Protein AF-0000000072408694 (afdb_homodimer)

Secondary structure (DSSP, 8-state):
---GGG----HHHHHTS-HHHHHHHHHHHHHHHHHHHHHHTT---HHHHHHHHHHHHSHHHHHHHHHHHGGG--HHHHHHHHHHHT---S---TTS-HHHHHHHHHHHHHHHHHHHTT-HHHHHHHHHHHHTT-/---GGG----HHHHHTS-HHHHHHHHHHHHHHHHHHHHHHTT---HHHHHHHHHHHHSHHHHHHHHHHHGGG--HHHHHHHHHHHT---S---TTS-HHHHHHHHHHHHHHHHHHHTT-HHHHHHHHHHHHTT-

Structure (mmCIF, N/CA/C/O backbone):
data_AF-0000000072408694-model_v1
#
loop_
_entity.id
_entity.type
_entity.pdbx_description
1 polymer 'Mini-ribonuclease 3'
#
loop_
_atom_site.group_PDB
_atom_site.id
_atom_site.type_symbol
_atom_site.label_atom_id
_atom_site.label_alt_id
_atom_site.label_comp_id
_atom_site.label_asym_id
_atom_site.label_entity_id
_atom_site.label_seq_id
_atom_site.pdbx_PDB_ins_code
_atom_site.Cartn_x
_atom_site.Cartn_y
_atom_site.Cartn_z
_atom_site.occupancy
_atom_site.B_iso_or_equiv
_atom_site.auth_seq_id
_atom_site.auth_comp_id
_atom_site.auth_asym_id
_atom_site.auth_atom_id
_atom_site.pdbx_PDB_model_num
ATOM 1 N N . MET A 1 1 ? -13.422 -2.311 -15.883 1 73.62 1 MET A N 1
ATOM 2 C CA . MET A 1 1 ? -12.664 -2.791 -14.734 1 73.62 1 MET A CA 1
ATOM 3 C C . MET A 1 1 ? -12.242 -1.632 -13.844 1 73.62 1 MET A C 1
ATOM 5 O O . MET A 1 1 ? -11.797 -0.594 -14.328 1 73.62 1 MET A O 1
ATOM 9 N N . THR A 1 2 ? -12.578 -1.801 -12.547 1 83.75 2 THR A N 1
ATOM 10 C CA . THR A 1 2 ? -12.289 -0.708 -11.625 1 83.75 2 THR A CA 1
ATOM 11 C C . THR A 1 2 ? -10.789 -0.636 -11.32 1 83.75 2 THR A C 1
ATOM 13 O O . THR A 1 2 ? -10.141 -1.667 -11.156 1 83.75 2 THR A O 1
ATOM 16 N N . ASP A 1 3 ? -10.234 0.566 -11.344 1 90.38 3 ASP A N 1
ATOM 17 C CA . ASP A 1 3 ? -8.852 0.828 -10.977 1 90.38 3 ASP A CA 1
ATOM 18 C C . ASP A 1 3 ? -8.75 1.278 -9.516 1 90.38 3 ASP A C 1
ATOM 20 O O . ASP A 1 3 ? -8.945 2.457 -9.211 1 90.38 3 ASP A O 1
ATOM 24 N N . TYR A 1 4 ? -8.359 0.37 -8.695 1 93.12 4 TYR A N 1
ATOM 25 C CA . TYR A 1 4 ? -8.367 0.649 -7.266 1 93.12 4 TYR A CA 1
ATOM 26 C C . TYR A 1 4 ? -7.141 1.456 -6.855 1 93.12 4 TYR A C 1
ATOM 28 O O . TYR A 1 4 ? -7.098 2.016 -5.758 1 93.12 4 TYR A O 1
ATOM 36 N N . LEU A 1 5 ? -6.113 1.506 -7.684 1 92.19 5 LEU A N 1
ATOM 37 C CA . LEU A 1 5 ? -4.945 2.338 -7.41 1 92.19 5 LEU A CA 1
ATOM 38 C C . LEU A 1 5 ? -5.219 3.793 -7.77 1 92.19 5 LEU A C 1
ATOM 40 O O . LEU A 1 5 ? -4.508 4.695 -7.32 1 92.19 5 LEU A O 1
ATOM 44 N N . HIS A 1 6 ? -6.18 3.959 -8.68 1 92.62 6 HIS A N 1
ATOM 45 C CA . HIS A 1 6 ? -6.605 5.293 -9.094 1 92.62 6 HIS A CA 1
ATOM 46 C C . HIS A 1 6 ? -8.117 5.457 -8.945 1 92.62 6 HIS A C 1
ATOM 48 O O . HIS A 1 6 ? -8.797 5.832 -9.906 1 92.62 6 HIS A O 1
ATOM 54 N N . ILE A 1 7 ? -8.57 5.395 -7.77 1 94.44 7 ILE A N 1
ATOM 55 C CA . ILE A 1 7 ? -9.992 5.359 -7.441 1 94.44 7 ILE A CA 1
ATOM 56 C C . ILE A 1 7 ? -10.484 6.766 -7.117 1 94.44 7 ILE A C 1
ATOM 58 O O . ILE A 1 7 ? -9.68 7.652 -6.809 1 94.44 7 ILE A O 1
ATOM 62 N N . GLN A 1 8 ? -11.727 6.992 -7.285 1 96.62 8 GLN A N 1
ATOM 63 C CA . GLN A 1 8 ? -12.43 8.156 -6.754 1 96.62 8 GLN A CA 1
ATOM 64 C C . GLN A 1 8 ? -13.766 7.758 -6.141 1 96.62 8 GLN A C 1
ATOM 66 O O . GLN A 1 8 ? -14.703 7.395 -6.855 1 96.62 8 GLN A O 1
ATOM 71 N N . LEU A 1 9 ? -13.836 7.816 -4.891 1 95.75 9 LEU A N 1
ATOM 72 C CA . LEU A 1 9 ? -15.086 7.512 -4.199 1 95.75 9 LEU A CA 1
ATOM 73 C C . LEU A 1 9 ? -15.945 8.766 -4.066 1 95.75 9 LEU A C 1
ATOM 75 O O . LEU A 1 9 ? -15.422 9.875 -4 1 95.75 9 LEU A O 1
ATOM 79 N N . PRO A 1 10 ? -17.234 8.602 -4.023 1 94.62 10 PRO A N 1
ATOM 80 C CA . PRO A 1 10 ? -18.094 9.758 -3.744 1 94.62 10 PRO A CA 1
ATOM 81 C C . PRO A 1 10 ? -17.844 10.359 -2.367 1 94.62 10 PRO A C 1
ATOM 83 O O . PRO A 1 10 ? -17.562 9.633 -1.408 1 94.62 10 PRO A O 1
ATOM 86 N N . PRO A 1 11 ? -17.922 11.688 -2.324 1 93.69 11 PRO A N 1
ATOM 87 C CA . PRO A 1 11 ? -17.625 12.383 -1.068 1 93.69 11 PRO A CA 1
ATOM 88 C C . PRO A 1 11 ? -18.406 11.82 0.117 1 93.69 11 PRO A C 1
ATOM 90 O O . PRO A 1 11 ? -17.891 11.766 1.234 1 93.69 11 PRO A O 1
ATOM 93 N N . ASP A 1 12 ? -19.656 11.43 -0.082 1 92.12 12 ASP A N 1
ATOM 94 C CA . ASP A 1 12 ? -20.484 10.914 1.007 1 92.12 12 ASP A CA 1
ATOM 95 C C . ASP A 1 12 ? -19.922 9.602 1.543 1 92.12 12 ASP A C 1
ATOM 97 O O . ASP A 1 12 ? -20.016 9.32 2.74 1 92.12 12 ASP A O 1
ATOM 101 N N . GLN A 1 13 ? -19.375 8.766 0.69 1 92.31 13 GLN A N 1
ATOM 102 C CA . GLN A 1 13 ? -18.75 7.516 1.118 1 92.31 13 GLN A CA 1
ATOM 103 C C . GLN A 1 13 ? -17.484 7.777 1.927 1 92.31 13 GLN A C 1
ATOM 105 O O . GLN A 1 13 ? -17.219 7.09 2.912 1 92.31 13 GLN A O 1
ATOM 110 N N . ILE A 1 14 ? -16.75 8.766 1.556 1 94.75 14 ILE A N 1
ATOM 111 C CA . ILE A 1 14 ? -15.5 9.094 2.238 1 94.75 14 ILE A CA 1
ATOM 112 C C . ILE A 1 14 ? -15.805 9.664 3.621 1 94.75 14 ILE A C 1
ATOM 114 O O . ILE A 1 14 ? -15.102 9.383 4.59 1 94.75 14 ILE A O 1
ATOM 118 N N . ARG A 1 15 ? -16.844 10.477 3.711 1 92.25 15 ARG A N 1
ATOM 119 C CA . ARG A 1 15 ? -17.234 11.086 4.977 1 92.25 15 ARG A CA 1
ATOM 120 C C . ARG A 1 15 ? -17.594 10.031 6.012 1 92.25 15 ARG A C 1
ATOM 122 O O . ARG A 1 15 ? -17.531 10.281 7.215 1 92.25 15 ARG A O 1
ATOM 129 N N . GLY A 1 16 ? -17.984 8.836 5.531 1 90.44 16 GLY A N 1
ATOM 130 C CA . GLY A 1 16 ? -18.359 7.754 6.43 1 90.44 16 GLY A CA 1
ATOM 131 C C . GLY A 1 16 ? -17.172 7.004 6.992 1 90.44 16 GLY A C 1
ATOM 132 O O . GLY A 1 16 ? -17.312 6.191 7.906 1 90.44 16 GLY A O 1
ATOM 133 N N . ILE A 1 17 ? -16.078 7.289 6.512 1 92.69 17 ILE A N 1
ATOM 134 C CA . ILE A 1 17 ? -14.867 6.625 6.984 1 92.69 17 ILE A CA 1
ATOM 135 C C . ILE A 1 17 ? -14.25 7.426 8.133 1 92.69 17 ILE A C 1
ATOM 137 O O . ILE A 1 17 ? -14.055 8.641 8.016 1 92.69 17 ILE A O 1
ATOM 141 N N . SER A 1 18 ? -14 6.789 9.234 1 92.75 18 SER A N 1
ATOM 142 C CA . SER A 1 18 ? -13.438 7.453 10.398 1 92.75 18 SER A CA 1
ATOM 143 C C . SER A 1 18 ? -12.016 7.93 10.133 1 92.75 18 SER A C 1
ATOM 145 O O . SER A 1 18 ? -11.375 7.48 9.18 1 92.75 18 SER A O 1
ATOM 147 N N . SER A 1 19 ? -11.461 8.773 11.023 1 94.31 19 SER A N 1
ATOM 148 C CA . SER A 1 19 ? -10.086 9.227 10.914 1 94.31 19 SER A CA 1
ATOM 149 C C . SER A 1 19 ? -9.102 8.062 11.031 1 94.31 19 SER A C 1
ATOM 151 O O . SER A 1 19 ? -8.086 8.023 10.336 1 94.31 19 SER A O 1
ATOM 153 N N . ILE A 1 20 ? -9.461 7.156 11.883 1 93.5 20 ILE A N 1
ATOM 154 C CA . ILE A 1 20 ? -8.641 5.965 12.055 1 93.5 20 ILE A CA 1
ATOM 155 C C . ILE A 1 20 ? -8.641 5.145 10.766 1 93.5 20 ILE A C 1
ATOM 157 O O . ILE A 1 20 ? -7.613 4.602 10.367 1 93.5 20 ILE A O 1
ATOM 161 N N . GLY A 1 21 ? -9.82 5.031 10.156 1 94.38 21 GLY A N 1
ATOM 162 C CA . GLY A 1 21 ? -9.922 4.344 8.875 1 94.38 21 GLY A CA 1
ATOM 163 C C . GLY A 1 21 ? -9.125 5.008 7.773 1 94.38 21 GLY A C 1
ATOM 164 O O . GLY A 1 21 ? -8.461 4.332 6.988 1 94.38 21 GLY A O 1
ATOM 165 N N . LEU A 1 22 ? -9.203 6.316 7.734 1 96.12 22 LEU A N 1
ATOM 166 C CA . LEU A 1 22 ? -8.43 7.051 6.738 1 96.12 22 LEU A CA 1
ATOM 167 C C . LEU A 1 22 ? -6.934 6.859 6.965 1 96.12 22 LEU A C 1
ATOM 169 O O . LEU A 1 22 ? -6.168 6.734 6.008 1 96.12 22 LEU A O 1
ATOM 173 N N . ALA A 1 23 ? -6.539 6.891 8.242 1 96.25 23 ALA A N 1
ATOM 174 C CA . ALA A 1 23 ? -5.133 6.676 8.57 1 96.25 23 ALA A CA 1
ATOM 175 C C . ALA A 1 23 ? -4.68 5.281 8.141 1 96.25 23 ALA A C 1
ATO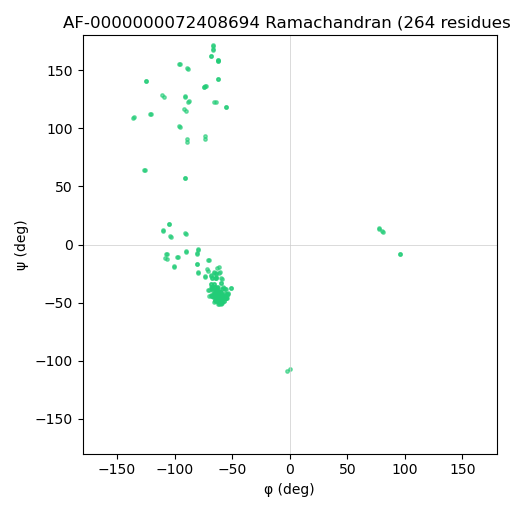M 177 O O . ALA A 1 23 ? -3.57 5.109 7.633 1 96.25 23 ALA A O 1
ATOM 178 N N . HIS A 1 24 ? -5.551 4.316 8.352 1 95.12 24 HIS A N 1
ATOM 179 C CA . HIS A 1 24 ? -5.27 2.955 7.918 1 95.12 24 HIS A CA 1
ATOM 180 C C . HIS A 1 24 ? -5.09 2.887 6.402 1 95.12 24 HIS A C 1
ATOM 182 O O . HIS A 1 24 ? -4.172 2.223 5.914 1 95.12 24 HIS A O 1
ATOM 188 N N . MET A 1 25 ? -5.938 3.59 5.695 1 96.19 25 MET A N 1
ATOM 189 C CA . MET A 1 25 ? -5.844 3.684 4.242 1 96.19 25 MET A CA 1
ATOM 190 C C . MET A 1 25 ? -4.562 4.391 3.82 1 96.19 25 MET A C 1
ATOM 192 O O . MET A 1 25 ? -3.855 3.924 2.926 1 96.19 25 MET A O 1
ATOM 196 N N . GLY A 1 26 ? -4.32 5.48 4.449 1 97.81 26 GLY A N 1
ATOM 197 C CA . GLY A 1 26 ? -3.172 6.301 4.094 1 97.81 26 GLY A CA 1
ATOM 198 C C . GLY A 1 26 ? -1.844 5.621 4.371 1 97.81 26 GLY A C 1
ATOM 199 O O . GLY A 1 26 ? -0.862 5.852 3.662 1 97.81 26 GLY A O 1
ATOM 200 N N . ASP A 1 27 ? -1.815 4.824 5.43 1 97.5 27 ASP A N 1
ATOM 201 C CA . ASP A 1 27 ? -0.624 4.035 5.723 1 97.5 27 ASP A CA 1
ATOM 202 C C . ASP A 1 27 ? -0.229 3.176 4.523 1 97.5 27 ASP A C 1
ATOM 204 O O . ASP A 1 27 ? 0.953 3.082 4.184 1 97.5 27 ASP A O 1
ATOM 208 N N . ALA A 1 28 ? -1.185 2.564 3.885 1 98.12 28 ALA A N 1
ATOM 209 C CA . ALA A 1 28 ? -0.917 1.733 2.715 1 98.12 28 ALA A CA 1
ATOM 210 C C . ALA A 1 28 ? -0.446 2.58 1.536 1 98.12 28 ALA A C 1
ATOM 212 O O . ALA A 1 28 ? 0.438 2.168 0.781 1 98.12 28 ALA A O 1
ATOM 213 N N . VAL A 1 29 ? -1.037 3.748 1.376 1 98.62 29 VAL A N 1
ATOM 214 C CA . VAL A 1 29 ? -0.631 4.652 0.307 1 98.62 29 VAL A CA 1
ATOM 215 C C . VAL A 1 29 ? 0.83 5.055 0.496 1 98.62 29 VAL A C 1
ATOM 217 O O . VAL A 1 29 ? 1.632 4.961 -0.436 1 98.62 29 VAL A O 1
ATOM 220 N N . TYR A 1 30 ? 1.112 5.453 1.686 1 98.75 30 TYR A N 1
ATOM 221 C CA . TYR A 1 30 ? 2.457 5.926 1.99 1 98.75 30 TYR A CA 1
ATOM 222 C C . TYR A 1 30 ? 3.484 4.816 1.808 1 98.75 30 TYR A C 1
ATOM 224 O O . TYR A 1 30 ? 4.547 5.035 1.224 1 98.75 30 TYR A O 1
ATOM 232 N N . GLU A 1 31 ? 3.178 3.627 2.324 1 98.38 31 GLU A N 1
ATOM 233 C CA . GLU A 1 31 ? 4.047 2.461 2.186 1 98.38 31 GLU A CA 1
ATOM 234 C C . GLU A 1 31 ? 4.367 2.182 0.72 1 98.38 31 GLU A C 1
ATOM 236 O O . GLU A 1 31 ? 5.527 1.979 0.361 1 98.38 31 GLU A O 1
ATOM 241 N N . LEU A 1 32 ? 3.383 2.209 -0.094 1 98.38 32 LEU A N 1
ATOM 242 C CA . LEU A 1 32 ? 3.596 1.904 -1.505 1 98.38 32 LEU A CA 1
ATOM 243 C C . LEU A 1 32 ? 4.434 2.988 -2.176 1 98.38 32 LEU A C 1
ATOM 245 O O . LEU A 1 32 ? 5.332 2.686 -2.965 1 98.38 32 LEU A O 1
ATOM 249 N N . LEU A 1 33 ? 4.137 4.219 -1.883 1 98.31 33 LEU A N 1
ATOM 250 C CA . LEU A 1 33 ? 4.898 5.32 -2.457 1 98.31 33 LEU A CA 1
ATOM 251 C C . LEU A 1 33 ? 6.375 5.211 -2.094 1 98.31 33 LEU A C 1
ATOM 253 O O . LEU A 1 33 ? 7.246 5.324 -2.961 1 98.31 33 LEU A O 1
ATOM 257 N N . VAL A 1 34 ? 6.652 4.977 -0.84 1 97.88 34 VAL A N 1
ATOM 258 C CA . VAL A 1 34 ? 8.023 4.93 -0.346 1 97.88 34 VAL A CA 1
ATOM 259 C C . VAL A 1 34 ? 8.766 3.752 -0.981 1 97.88 34 VAL A C 1
ATOM 261 O O . VAL A 1 34 ? 9.883 3.906 -1.472 1 97.88 34 VAL A O 1
ATOM 264 N N . ARG A 1 35 ? 8.125 2.6 -0.935 1 97.12 35 ARG A N 1
ATOM 265 C CA . ARG A 1 35 ? 8.773 1.415 -1.487 1 97.12 35 ARG A CA 1
ATOM 266 C C . ARG A 1 35 ? 9.039 1.58 -2.98 1 97.12 35 ARG A C 1
ATOM 268 O O . ARG A 1 35 ? 10.102 1.215 -3.473 1 97.12 35 ARG A O 1
ATOM 275 N N . THR A 1 36 ? 8.07 2.143 -3.672 1 96.88 36 THR A N 1
ATOM 276 C CA . THR A 1 36 ? 8.25 2.385 -5.098 1 96.88 36 THR A CA 1
ATOM 277 C C . THR A 1 36 ? 9.375 3.389 -5.34 1 96.88 36 THR A C 1
ATOM 279 O O . THR A 1 36 ? 10.195 3.203 -6.242 1 96.88 36 THR A O 1
ATOM 282 N N . TRP A 1 37 ? 9.359 4.43 -4.582 1 96.44 37 TRP A N 1
ATOM 283 C CA . TRP A 1 37 ? 10.398 5.449 -4.684 1 96.44 37 TRP A CA 1
ATOM 284 C C . TRP A 1 37 ? 11.773 4.84 -4.457 1 96.44 37 TRP A C 1
ATOM 286 O O . TRP A 1 37 ? 12.719 5.133 -5.199 1 96.44 37 TRP A O 1
ATOM 296 N N . LEU A 1 38 ? 11.914 4.02 -3.457 1 95.81 38 LEU A N 1
ATOM 297 C CA . LEU A 1 38 ? 13.18 3.363 -3.146 1 95.81 38 LEU A CA 1
ATOM 298 C C . LEU A 1 38 ? 13.641 2.484 -4.309 1 95.81 38 LEU A C 1
ATOM 300 O O . LEU A 1 38 ? 14.812 2.514 -4.691 1 95.81 38 LEU A O 1
ATOM 304 N N . CYS A 1 39 ? 12.727 1.722 -4.863 1 94.5 39 CYS A N 1
ATOM 305 C CA . CYS A 1 39 ? 13.062 0.875 -6.004 1 94.5 39 CYS A CA 1
ATOM 306 C C . CYS A 1 39 ? 13.484 1.717 -7.203 1 94.5 39 CYS A C 1
ATOM 308 O O . CYS A 1 39 ? 14.461 1.393 -7.879 1 94.5 39 CYS A O 1
ATOM 310 N N . ALA A 1 40 ? 12.789 2.777 -7.43 1 93 40 ALA A N 1
ATOM 311 C CA . ALA A 1 40 ? 13.039 3.635 -8.586 1 93 40 ALA A CA 1
ATOM 312 C C . ALA A 1 40 ? 14.391 4.332 -8.461 1 93 40 ALA A C 1
ATOM 314 O O . ALA A 1 40 ? 15.055 4.598 -9.469 1 93 40 ALA A O 1
ATOM 315 N N . HIS A 1 41 ? 14.812 4.551 -7.297 1 90.81 41 HIS A N 1
ATOM 316 C CA . HIS A 1 41 ? 16.047 5.316 -7.105 1 90.81 41 HIS A CA 1
ATOM 317 C C . HIS A 1 41 ? 17.203 4.402 -6.723 1 90.81 41 HIS A C 1
ATOM 319 O O . HIS A 1 41 ? 18.25 4.879 -6.266 1 90.81 41 HIS A O 1
ATOM 325 N N . GLY A 1 42 ? 17.047 3.133 -6.969 1 78.69 42 GLY A N 1
ATOM 326 C CA . GLY A 1 42 ? 18.141 2.174 -6.902 1 78.69 42 GLY A CA 1
ATOM 327 C C . GLY A 1 42 ? 18.5 1.78 -5.484 1 78.69 42 GLY A C 1
ATOM 328 O O . GLY A 1 42 ? 19.625 1.336 -5.227 1 78.69 42 GLY A O 1
ATOM 329 N N . LYS A 1 43 ? 17.75 2.047 -4.625 1 70.75 43 LYS A N 1
ATOM 330 C CA . LYS A 1 43 ? 17.984 1.646 -3.242 1 70.75 43 LYS A CA 1
ATOM 331 C C . LYS A 1 43 ? 17.359 0.285 -2.949 1 70.75 43 LYS A C 1
ATOM 333 O O . LYS A 1 43 ? 17.141 -0.065 -1.788 1 70.75 43 LYS A O 1
ATOM 338 N N . ALA A 1 44 ? 16.938 -0.303 -3.996 1 63.81 44 ALA A N 1
ATOM 339 C CA . ALA A 1 44 ? 16.297 -1.607 -3.852 1 63.81 44 ALA A CA 1
ATOM 340 C C . ALA A 1 44 ? 17.328 -2.736 -3.938 1 63.81 44 ALA A C 1
ATOM 342 O O . ALA A 1 44 ? 17.953 -2.932 -4.977 1 63.81 44 ALA A O 1
ATOM 343 N N . THR A 1 45 ? 17.828 -3.07 -2.725 1 66.94 45 THR A N 1
ATOM 344 C CA . THR A 1 45 ? 18.594 -4.301 -2.568 1 66.94 45 THR A CA 1
ATOM 345 C C . THR A 1 45 ? 17.812 -5.32 -1.735 1 66.94 45 THR A C 1
ATOM 347 O O . THR A 1 45 ? 16.906 -4.953 -0.982 1 66.94 45 THR A O 1
ATOM 350 N N . GLY A 1 46 ? 17.547 -6.613 -2.039 1 69.06 46 GLY A N 1
ATOM 351 C CA . GLY A 1 46 ? 16.906 -7.66 -1.258 1 69.06 46 GLY A CA 1
ATOM 352 C C . GLY A 1 46 ? 16.531 -7.211 0.141 1 69.06 46 GLY A C 1
ATOM 353 O O . GLY A 1 46 ? 15.758 -6.27 0.308 1 69.06 46 GLY A O 1
ATOM 354 N N . LYS A 1 47 ? 17.109 -7.613 1.073 1 72.62 47 LYS A N 1
ATOM 355 C CA . LYS A 1 47 ? 16.906 -7.309 2.484 1 72.62 47 LYS A CA 1
ATOM 356 C C . LYS A 1 47 ? 17.125 -5.824 2.766 1 72.62 47 LYS A C 1
ATOM 358 O O . LYS A 1 47 ? 16.516 -5.266 3.686 1 72.62 47 LYS A O 1
ATOM 363 N N . GLY A 1 48 ? 17.781 -5.195 1.919 1 86.25 48 GLY A N 1
ATOM 364 C CA . GLY A 1 48 ? 18.047 -3.777 2.072 1 86.25 48 GLY A CA 1
ATOM 365 C C . GLY A 1 48 ? 16.828 -2.904 1.817 1 86.25 48 GLY A C 1
ATOM 366 O O . GLY A 1 48 ? 16.688 -1.835 2.412 1 86.25 48 GLY A O 1
ATOM 367 N N . LEU A 1 49 ? 15.93 -3.381 1.003 1 90.62 49 LEU A N 1
ATOM 368 C CA . LEU A 1 49 ? 14.727 -2.613 0.694 1 90.62 49 LEU A CA 1
ATOM 369 C C . LEU A 1 49 ? 13.836 -2.475 1.926 1 90.62 49 LEU A C 1
ATOM 371 O O . LEU A 1 49 ? 13.344 -1.386 2.219 1 90.62 49 LEU A O 1
ATOM 375 N N . HIS A 1 50 ? 13.633 -3.58 2.66 1 91.19 50 HIS A N 1
ATOM 376 C CA . HIS A 1 50 ? 12.812 -3.559 3.863 1 91.19 50 HIS A CA 1
ATOM 377 C C . HIS A 1 50 ? 13.359 -2.574 4.891 1 91.19 50 HIS A C 1
ATOM 379 O O . HIS A 1 50 ? 12.609 -1.76 5.438 1 91.19 50 HIS A O 1
ATOM 385 N N . ARG A 1 51 ? 14.609 -2.682 5.102 1 92.06 5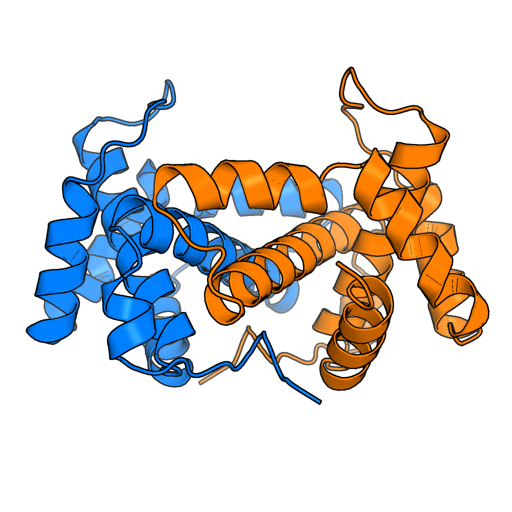1 ARG A N 1
ATOM 386 C CA . ARG A 1 51 ? 15.242 -1.805 6.082 1 92.06 51 ARG A CA 1
ATOM 387 C C . ARG A 1 51 ? 15.117 -0.343 5.664 1 92.06 51 ARG A C 1
ATOM 389 O O . ARG A 1 51 ? 14.812 0.519 6.492 1 92.06 51 ARG A O 1
ATOM 396 N N . ALA A 1 52 ? 15.453 -0.099 4.418 1 94.44 52 ALA A N 1
ATOM 397 C CA . ALA A 1 52 ? 15.344 1.265 3.906 1 94.44 52 ALA A CA 1
ATOM 398 C C . ALA A 1 52 ? 13.906 1.777 4.02 1 94.44 52 ALA A C 1
ATOM 400 O O . ALA A 1 52 ? 13.688 2.951 4.324 1 94.44 52 ALA A O 1
ATOM 401 N N . THR A 1 53 ? 12.953 0.91 3.771 1 96.38 53 THR A N 1
ATOM 402 C CA . THR A 1 53 ? 11.547 1.269 3.885 1 96.38 53 THR A CA 1
ATOM 403 C C . THR A 1 53 ? 11.203 1.668 5.316 1 96.38 53 THR A C 1
ATOM 405 O O . THR A 1 53 ? 10.609 2.723 5.547 1 96.38 53 THR A O 1
ATOM 408 N N . VAL A 1 54 ? 11.562 0.833 6.262 1 95.12 54 VAL A N 1
ATOM 409 C CA . VAL A 1 54 ? 11.25 1.073 7.668 1 95.12 54 VAL A CA 1
ATOM 410 C C . VAL A 1 54 ? 11.789 2.436 8.094 1 95.12 54 VAL A C 1
ATOM 412 O O . VAL A 1 54 ? 11.133 3.172 8.828 1 95.12 54 VAL A O 1
ATOM 415 N N . ALA A 1 55 ? 12.922 2.791 7.621 1 95.31 55 ALA A N 1
ATOM 416 C CA . ALA A 1 55 ? 13.578 4.047 7.98 1 95.31 55 ALA A CA 1
ATOM 417 C C . ALA A 1 55 ? 12.758 5.246 7.504 1 9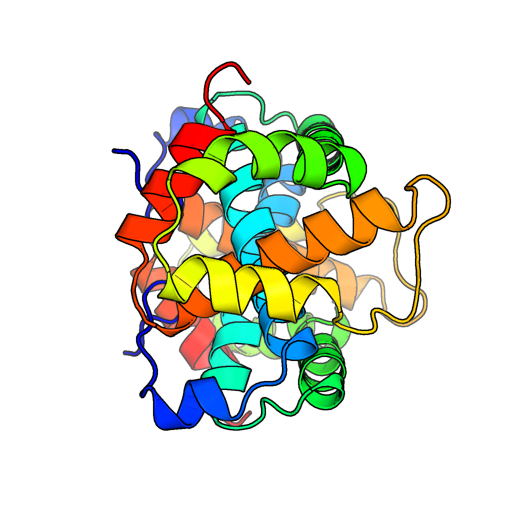5.31 55 ALA A C 1
ATOM 419 O O . ALA A 1 55 ? 12.789 6.312 8.125 1 95.31 55 ALA A O 1
ATOM 420 N N . LEU A 1 56 ? 12.016 5.039 6.43 1 96.5 56 LEU A N 1
ATOM 421 C CA . LEU A 1 56 ? 11.305 6.16 5.828 1 96.5 56 LEU A CA 1
ATOM 422 C C . LEU A 1 56 ? 9.836 6.156 6.246 1 96.5 56 LEU A C 1
ATOM 424 O O . LEU A 1 56 ? 9.156 7.184 6.152 1 96.5 56 LEU A O 1
ATOM 428 N N . VAL A 1 57 ? 9.352 4.996 6.738 1 97.62 57 VAL A N 1
ATOM 429 C CA . VAL A 1 57 ? 7.914 4.949 7.012 1 97.62 57 VAL A CA 1
ATOM 430 C C . VAL A 1 57 ? 7.672 4.98 8.516 1 97.62 57 VAL A C 1
ATOM 432 O O . VAL A 1 57 ? 6.531 5.09 8.969 1 97.62 57 VAL A O 1
ATOM 435 N N . CYS A 1 58 ? 8.719 4.875 9.32 1 96.88 58 CYS A N 1
ATOM 436 C CA . CYS A 1 58 ? 8.531 4.93 10.766 1 96.88 58 CYS A CA 1
ATOM 437 C C . CYS A 1 58 ? 7.957 6.27 11.195 1 96.88 58 CYS A C 1
ATOM 439 O O . CYS A 1 58 ? 8.133 7.277 10.5 1 96.88 58 CYS A O 1
ATOM 441 N N . ALA A 1 59 ? 7.324 6.277 12.406 1 96.25 59 ALA A N 1
ATOM 442 C CA . ALA A 1 59 ? 6.559 7.434 12.859 1 96.25 59 ALA A CA 1
ATOM 443 C C . ALA A 1 59 ? 7.445 8.672 12.984 1 96.25 59 ALA A C 1
ATOM 445 O O . ALA A 1 59 ? 7.078 9.75 12.523 1 96.25 59 ALA A O 1
ATOM 446 N N . PRO A 1 60 ? 8.648 8.555 13.594 1 97.12 60 PRO A N 1
ATOM 447 C CA . PRO A 1 60 ? 9.492 9.742 13.703 1 97.12 60 PRO A CA 1
ATOM 448 C C . PRO A 1 60 ? 9.836 10.352 12.344 1 97.12 60 PRO A C 1
ATOM 450 O O . PRO A 1 60 ? 9.781 11.57 12.172 1 97.12 60 PRO A O 1
ATOM 453 N N . LYS A 1 61 ? 10.18 9.539 11.359 1 97.94 61 LYS A N 1
ATOM 454 C CA . LYS A 1 61 ? 10.523 10.047 10.031 1 97.94 61 LYS A CA 1
ATOM 455 C C . LYS A 1 61 ? 9.305 10.625 9.32 1 97.94 61 LYS A C 1
ATOM 457 O O . LYS A 1 61 ? 9.398 11.656 8.656 1 97.94 61 LYS A O 1
ATOM 462 N N . GLN A 1 62 ? 8.188 9.945 9.383 1 98.06 62 GLN A N 1
ATOM 463 C CA . GLN A 1 62 ? 6.949 10.469 8.812 1 98.06 62 GLN A CA 1
ATOM 464 C C . GLN A 1 62 ? 6.613 11.844 9.383 1 98.06 62 GLN A C 1
ATOM 466 O O . GLN A 1 62 ? 6.219 12.742 8.641 1 98.06 62 GLN A O 1
ATOM 471 N N . ALA A 1 63 ? 6.727 11.922 10.688 1 97.25 63 ALA A N 1
ATOM 472 C CA . ALA A 1 63 ? 6.449 13.195 11.352 1 97.25 63 ALA A CA 1
ATOM 473 C C . ALA A 1 63 ? 7.367 14.297 10.828 1 97.25 63 ALA A C 1
ATOM 475 O O . ALA A 1 63 ? 6.918 15.414 10.57 1 97.25 63 ALA A O 1
ATOM 476 N N . GLU A 1 64 ? 8.609 13.984 10.719 1 97.94 64 GLU A N 1
ATOM 477 C CA . GLU A 1 64 ? 9.594 14.922 10.188 1 97.94 64 GLU A CA 1
ATOM 478 C C . GLU A 1 64 ? 9.234 15.352 8.766 1 97.94 64 GLU A C 1
ATOM 480 O O . GLU A 1 64 ? 9.211 16.547 8.461 1 97.94 64 GLU A O 1
ATOM 485 N N . LEU A 1 65 ? 8.953 14.461 7.922 1 98.31 65 LEU A N 1
ATOM 486 C CA . LEU A 1 65 ? 8.656 14.742 6.52 1 98.31 65 LEU A CA 1
ATOM 487 C C . LEU A 1 65 ? 7.332 15.477 6.379 1 98.31 65 LEU A C 1
ATOM 489 O O . LEU A 1 65 ? 7.176 16.312 5.484 1 98.31 65 LEU A O 1
ATOM 493 N N . ALA A 1 66 ? 6.402 15.141 7.262 1 98.19 66 ALA A N 1
ATOM 494 C CA . ALA A 1 66 ? 5.105 15.812 7.25 1 98.19 66 ALA A CA 1
ATOM 495 C C . ALA A 1 66 ? 5.262 17.312 7.461 1 98.19 66 ALA A C 1
ATOM 497 O O . ALA A 1 66 ? 4.5 18.109 6.898 1 98.19 66 ALA A O 1
ATOM 498 N N . GLN A 1 67 ? 6.238 17.688 8.234 1 97.88 67 GLN A N 1
ATOM 499 C CA . GLN A 1 67 ? 6.469 19.109 8.492 1 97.88 67 GLN A CA 1
ATOM 500 C C . GLN A 1 67 ? 6.738 19.875 7.199 1 97.88 67 GLN A C 1
ATOM 502 O O . GLN A 1 67 ? 6.379 21.047 7.074 1 97.88 67 GLN A O 1
ATOM 507 N N . ARG A 1 68 ? 7.285 19.234 6.238 1 98.12 68 ARG A N 1
ATOM 508 C CA . ARG A 1 68 ? 7.68 19.875 4.988 1 98.12 68 ARG A CA 1
ATOM 509 C C . ARG A 1 68 ? 6.457 20.266 4.168 1 98.12 68 ARG A C 1
ATOM 511 O O . ARG A 1 68 ? 6.52 21.188 3.354 1 98.12 68 ARG A O 1
ATOM 518 N N . ILE A 1 69 ? 5.359 19.625 4.402 1 98.56 69 ILE A N 1
ATOM 519 C CA . ILE A 1 69 ? 4.23 19.859 3.508 1 98.56 69 ILE A CA 1
ATOM 520 C C . ILE A 1 69 ? 3.168 20.703 4.223 1 98.56 69 ILE A C 1
ATOM 522 O O . ILE A 1 69 ? 2.24 21.203 3.59 1 98.56 69 ILE A O 1
ATOM 526 N N . LEU A 1 70 ? 3.275 20.875 5.512 1 98.12 70 LEU A N 1
ATOM 527 C CA . LEU A 1 70 ? 2.244 21.547 6.297 1 98.12 70 LEU A CA 1
ATOM 528 C C . LEU A 1 70 ? 1.953 22.938 5.738 1 98.12 70 LEU A C 1
ATOM 530 O O . LEU A 1 70 ? 0.791 23.312 5.578 1 98.12 70 LEU A O 1
ATOM 534 N N . PRO A 1 71 ? 2.969 23.703 5.352 1 98.25 71 PRO A N 1
ATOM 535 C CA . PRO A 1 71 ? 2.701 25.062 4.848 1 98.25 71 PRO A CA 1
ATOM 536 C C . PRO A 1 71 ? 2.012 25.047 3.484 1 98.25 71 PRO A C 1
ATOM 538 O O . PRO A 1 71 ? 1.521 26.094 3.033 1 98.25 71 PRO A O 1
ATOM 541 N N . LEU A 1 72 ? 1.992 23.953 2.838 1 98.56 72 LEU A N 1
ATOM 542 C CA . LEU A 1 72 ? 1.479 23.875 1.475 1 98.56 72 LEU A CA 1
ATOM 543 C C . LEU A 1 72 ? 0.03 23.391 1.467 1 98.56 72 LEU A C 1
ATOM 545 O O . LEU A 1 72 ? -0.63 23.406 0.426 1 98.56 72 LEU A O 1
ATOM 549 N N . LEU A 1 73 ? -0.467 22.906 2.613 1 98.75 73 LEU A N 1
ATOM 550 C CA . LEU A 1 73 ? -1.788 22.297 2.676 1 98.75 73 LEU A CA 1
ATOM 551 C C . LEU A 1 73 ? -2.885 23.344 2.566 1 98.75 73 LEU A C 1
ATOM 553 O O . LEU A 1 73 ? -2.766 24.438 3.137 1 98.75 73 LEU A O 1
ATOM 557 N N . THR A 1 74 ? -3.879 23.047 1.789 1 98.62 74 THR A N 1
ATOM 558 C CA . THR A 1 74 ? -5.078 23.875 1.763 1 98.62 74 THR A CA 1
ATOM 559 C C . THR A 1 74 ? -5.82 23.797 3.094 1 98.62 74 THR A C 1
ATOM 561 O O . THR A 1 74 ? -5.5 22.969 3.941 1 98.62 74 THR A O 1
ATOM 564 N N . GLU A 1 75 ? -6.832 24.641 3.242 1 98.38 75 GLU A N 1
ATOM 565 C CA . GLU A 1 75 ? -7.629 24.625 4.465 1 98.38 75 GLU A CA 1
ATOM 566 C C . GLU A 1 75 ? -8.32 23.281 4.656 1 98.38 75 GLU A C 1
ATOM 568 O O . GLU A 1 75 ? -8.391 22.766 5.773 1 98.38 75 GLU A O 1
ATOM 573 N N . GLU A 1 76 ? -8.883 22.766 3.594 1 98.25 76 GLU A N 1
ATOM 574 C CA . GLU A 1 76 ? -9.547 21.469 3.645 1 98.25 76 GLU A CA 1
ATOM 575 C C . GLU A 1 76 ? -8.578 20.359 4.043 1 98.25 76 GLU A C 1
ATOM 577 O O . GLU A 1 76 ? -8.906 19.5 4.863 1 98.25 76 GLU A O 1
ATOM 582 N N . GLU A 1 77 ? -7.418 20.375 3.486 1 98.75 77 GLU A N 1
ATOM 583 C CA . GLU A 1 77 ? -6.383 19.375 3.785 1 98.75 77 GLU A CA 1
ATOM 584 C C . GLU A 1 77 ? -5.914 19.5 5.234 1 98.75 77 GLU A C 1
ATOM 586 O O . GLU A 1 77 ? -5.691 18.484 5.898 1 98.75 77 GLU A O 1
ATOM 591 N N . GLN A 1 78 ? -5.742 20.688 5.707 1 98.5 78 GLN A N 1
ATOM 592 C CA . GLN A 1 78 ? -5.348 20.922 7.09 1 98.5 78 GLN A CA 1
ATOM 593 C C . GLN A 1 78 ? -6.387 20.359 8.062 1 98.5 78 GLN A C 1
ATOM 595 O O . GLN A 1 78 ? -6.035 19.859 9.125 1 98.5 78 GLN A O 1
ATOM 600 N N . ALA A 1 79 ? -7.633 20.562 7.711 1 98.12 79 ALA A N 1
ATOM 601 C CA . ALA A 1 79 ? -8.703 20.047 8.562 1 98.12 79 ALA A CA 1
ATOM 602 C C . ALA A 1 79 ? -8.609 18.531 8.688 1 98.12 79 ALA A C 1
ATOM 604 O O . ALA A 1 79 ? -8.758 17.984 9.789 1 98.12 79 ALA A O 1
ATOM 605 N N . VAL A 1 80 ? -8.383 17.844 7.574 1 98.12 80 VAL A N 1
ATOM 606 C CA . VAL A 1 80 ? -8.242 16.391 7.586 1 98.12 80 VAL A CA 1
ATOM 607 C C . VAL A 1 80 ? -7.02 16 8.414 1 98.12 80 VAL A C 1
ATOM 609 O O . VAL A 1 80 ? -7.082 15.07 9.227 1 98.12 80 VAL A O 1
ATOM 612 N N . PHE A 1 81 ? -5.926 16.719 8.172 1 98.56 81 PHE A N 1
ATOM 613 C CA . PHE A 1 81 ? -4.688 16.484 8.898 1 98.56 81 PHE A CA 1
ATOM 614 C C . PHE A 1 81 ? -4.91 16.594 10.406 1 98.56 81 PHE A C 1
ATOM 616 O O . PHE A 1 81 ? -4.512 15.719 11.164 1 98.56 81 PHE A O 1
ATOM 623 N N . ARG A 1 82 ? -5.574 17.578 10.82 1 97.19 82 ARG A N 1
ATOM 624 C CA . ARG A 1 82 ? -5.828 17.828 12.234 1 97.19 82 ARG A CA 1
ATOM 625 C C . ARG A 1 82 ? -6.695 16.734 12.836 1 97.19 82 ARG A C 1
ATOM 627 O O . ARG A 1 82 ? -6.445 16.281 13.953 1 97.19 82 ARG A O 1
ATOM 634 N N . ARG A 1 83 ? -7.656 16.391 12.133 1 96.31 83 ARG A N 1
ATOM 635 C CA . ARG A 1 83 ? -8.523 15.32 12.625 1 96.31 83 ARG A CA 1
ATOM 636 C C . ARG A 1 83 ? -7.758 14.008 12.766 1 96.31 83 ARG A C 1
ATOM 638 O O . ARG A 1 83 ? -8.023 13.219 13.68 1 96.31 83 ARG A O 1
ATOM 645 N N . GLY A 1 84 ? -6.883 13.781 11.859 1 95.75 84 GLY A N 1
ATOM 646 C CA . GLY A 1 84 ? -6.07 12.578 11.898 1 95.75 84 GLY A CA 1
ATOM 647 C C . GLY A 1 84 ? -5.152 12.523 13.102 1 95.75 84 GLY A C 1
ATOM 648 O O . GLY A 1 84 ? -4.836 11.438 13.594 1 95.75 84 GLY A O 1
ATOM 649 N N . ARG A 1 85 ? -4.754 13.625 13.578 1 94.12 85 ARG A N 1
ATOM 650 C CA . ARG A 1 85 ? -3.857 13.703 14.734 1 94.12 85 ARG A CA 1
ATOM 651 C C . ARG A 1 85 ? -4.52 13.133 15.977 1 94.12 85 ARG A C 1
ATOM 653 O O . ARG A 1 85 ? -3.834 12.641 16.875 1 94.12 85 ARG A O 1
ATOM 660 N N . ASN A 1 86 ? -5.805 13.141 15.992 1 89.19 86 ASN A N 1
ATOM 661 C CA . ASN A 1 86 ? -6.543 12.727 17.188 1 89.19 86 ASN A CA 1
ATOM 662 C C . ASN A 1 86 ? -7.133 11.328 17.016 1 89.19 86 ASN A C 1
ATOM 664 O O . ASN A 1 86 ? -7.934 10.891 17.844 1 89.19 86 ASN A O 1
ATOM 668 N N . ALA A 1 87 ? -6.738 10.766 15.938 1 86.25 87 ALA A N 1
ATOM 669 C CA . ALA A 1 87 ? -7.23 9.406 15.727 1 86.25 87 ALA A CA 1
ATOM 670 C C . ALA A 1 87 ? -6.672 8.453 16.781 1 86.25 87 ALA A C 1
ATOM 672 O O . ALA A 1 87 ? -5.492 8.539 17.141 1 86.25 87 ALA A O 1
ATOM 673 N N . ASN A 1 88 ? -7.395 7.777 17.516 1 72.31 88 ASN A N 1
ATOM 674 C CA . ASN A 1 88 ? -6.961 6.855 18.562 1 72.31 88 ASN A CA 1
ATOM 675 C C . ASN A 1 88 ? -6.387 5.57 17.969 1 72.31 88 ASN A C 1
ATOM 677 O O . ASN A 1 88 ? -7.117 4.777 17.375 1 72.31 88 ASN A O 1
ATOM 681 N N . VAL A 1 89 ? -5.023 5.688 17.844 1 65.81 89 VAL A N 1
ATOM 682 C CA . VAL A 1 89 ? -4.363 4.48 17.359 1 65.81 89 VAL A CA 1
ATOM 683 C C . VAL A 1 89 ? -3.92 3.625 18.547 1 65.81 89 VAL A C 1
ATOM 685 O O . VAL A 1 89 ? -3.561 4.152 19.594 1 65.81 89 VAL A O 1
ATOM 688 N N . HIS A 1 90 ? -4.414 2.463 18.734 1 57.91 90 HIS A N 1
ATOM 689 C CA . HIS A 1 90 ? -4.348 1.573 19.891 1 57.91 90 HIS A CA 1
ATOM 690 C C . HIS A 1 90 ? -2.904 1.339 20.328 1 57.91 90 HIS A C 1
ATOM 692 O O . HIS A 1 90 ? -2.627 1.179 21.516 1 57.91 90 HIS A O 1
ATOM 698 N N . SER A 1 91 ? -2.012 1.143 19.438 1 59.09 91 SER A N 1
ATOM 699 C CA . SER A 1 91 ? -0.683 0.752 19.906 1 59.09 91 SER A CA 1
ATOM 700 C C . SER A 1 91 ? 0.378 1.746 19.438 1 59.09 91 SER A C 1
ATOM 702 O O . SER A 1 91 ? 0.377 2.17 18.281 1 59.09 91 SER A O 1
ATOM 704 N N . ILE A 1 92 ? 0.912 2.439 20.469 1 62.97 92 ILE A N 1
ATOM 705 C CA . ILE A 1 92 ? 2.035 3.314 20.156 1 62.97 92 ILE A CA 1
ATOM 706 C C . ILE A 1 92 ? 3.342 2.527 20.25 1 62.97 92 ILE A C 1
ATOM 708 O O . ILE A 1 92 ? 3.639 1.912 21.266 1 62.97 92 ILE A O 1
ATOM 712 N N . PRO A 1 93 ? 4.039 2.559 19.141 1 63.53 93 PRO A N 1
ATOM 713 C CA . PRO A 1 93 ? 5.328 1.865 19.172 1 63.53 93 PRO A CA 1
ATOM 714 C C . PRO A 1 93 ? 6.297 2.484 20.188 1 63.53 93 PRO A C 1
ATOM 716 O O . PRO A 1 93 ? 6.207 3.678 20.484 1 63.53 93 PRO A O 1
ATOM 719 N N . ALA A 1 94 ? 7.191 1.656 20.531 1 61.53 94 ALA A N 1
ATOM 720 C CA . ALA A 1 94 ? 8.117 1.911 21.625 1 61.53 94 ALA A CA 1
ATOM 721 C C . ALA A 1 94 ? 9.047 3.082 21.297 1 61.53 94 ALA A C 1
ATOM 723 O O . ALA A 1 94 ? 9.539 3.758 22.203 1 61.53 94 ALA A O 1
ATOM 724 N N . HIS A 1 95 ? 9.25 3.35 20.047 1 76.25 95 HIS A N 1
ATOM 725 C CA . HIS A 1 95 ? 10.367 4.242 19.766 1 76.25 95 HIS A CA 1
ATOM 726 C C . HIS A 1 95 ? 9.875 5.598 19.266 1 76.25 95 HIS A C 1
ATOM 728 O O . HIS A 1 95 ? 10.656 6.383 18.719 1 76.25 95 HIS A O 1
ATOM 734 N N . ALA A 1 96 ? 8.664 5.984 19.328 1 80.25 96 ALA A N 1
ATOM 735 C CA . ALA A 1 96 ? 8.148 7.281 18.906 1 80.25 96 ALA A CA 1
ATOM 736 C C . ALA A 1 96 ? 7.398 7.973 20.047 1 80.25 96 ALA A C 1
ATOM 738 O O . ALA A 1 96 ? 6.762 7.312 20.875 1 80.25 96 ALA A O 1
ATOM 739 N N . SER A 1 97 ? 7.641 9.305 20.078 1 89.56 97 SER A N 1
ATOM 740 C CA . SER A 1 97 ? 6.844 10.07 21.031 1 89.56 97 SER A CA 1
ATOM 741 C C . SER A 1 97 ? 5.375 10.109 20.609 1 89.56 97 SER A C 1
ATOM 743 O O . SER A 1 97 ? 5.047 9.859 19.453 1 89.56 97 SER A O 1
ATOM 745 N N . ARG A 1 98 ? 4.574 10.414 21.469 1 90.94 98 ARG A N 1
ATOM 746 C CA . ARG A 1 98 ? 3.15 10.562 21.188 1 90.94 98 ARG A CA 1
ATOM 747 C C . ARG A 1 98 ? 2.916 11.586 20.094 1 90.94 98 ARG A C 1
ATOM 749 O O . ARG A 1 98 ? 2.098 11.367 19.188 1 90.94 98 ARG A O 1
ATOM 756 N N . ALA A 1 99 ? 3.645 12.695 20.234 1 92.44 99 ALA A N 1
ATOM 757 C CA . ALA A 1 99 ? 3.502 13.766 19.25 1 92.44 99 ALA A CA 1
ATOM 758 C C . ALA A 1 99 ? 3.889 13.289 17.859 1 92.44 99 ALA A C 1
ATOM 760 O O . ALA A 1 99 ? 3.223 13.625 16.875 1 92.44 99 ALA A O 1
ATOM 761 N N . GLN A 1 100 ? 4.953 12.562 17.734 1 94.62 100 GLN A N 1
ATOM 762 C CA . GLN A 1 100 ? 5.402 12.016 16.453 1 94.62 100 GLN A CA 1
ATOM 763 C C . GLN A 1 100 ? 4.383 11.031 15.883 1 94.62 100 GLN A C 1
ATOM 765 O O . GLN A 1 100 ? 4.105 11.047 14.688 1 94.62 100 GLN A O 1
ATOM 770 N N . TYR A 1 101 ? 3.879 10.266 16.734 1 94.62 101 TYR A N 1
ATOM 771 C CA . TYR A 1 101 ? 2.887 9.289 16.297 1 94.62 101 TYR A CA 1
ATOM 772 C C . TYR A 1 101 ? 1.626 9.977 15.789 1 94.62 101 TYR A C 1
ATOM 774 O O . TYR A 1 101 ? 1.059 9.578 14.773 1 94.62 101 TYR A O 1
ATOM 782 N N . GLN A 1 102 ? 1.217 10.969 16.531 1 95.44 102 GLN A N 1
ATOM 783 C CA . GLN A 1 102 ? 0.035 11.727 16.125 1 95.44 102 GLN A CA 1
ATOM 784 C C . GLN A 1 102 ? 0.245 12.406 14.781 1 95.44 102 GLN A C 1
ATOM 786 O O . GLN A 1 102 ? -0.661 12.43 13.945 1 95.44 102 GLN A O 1
ATOM 791 N N . GLN A 1 103 ? 1.414 12.945 14.562 1 96.56 103 GLN A N 1
ATOM 792 C CA . GLN A 1 103 ? 1.721 13.617 13.305 1 96.56 103 GLN A CA 1
ATOM 793 C C . GLN A 1 103 ? 1.769 12.609 12.148 1 96.56 103 GLN A C 1
ATOM 795 O O . GLN A 1 103 ? 1.285 12.898 11.055 1 96.56 103 GLN A O 1
ATOM 800 N N . ALA A 1 104 ? 2.414 11.508 12.406 1 97.38 104 ALA A N 1
ATOM 801 C CA . ALA A 1 104 ? 2.455 10.445 11.398 1 97.38 104 ALA A CA 1
ATOM 802 C C . ALA A 1 104 ? 1.047 9.992 11.023 1 97.38 104 ALA A C 1
ATOM 804 O O . ALA A 1 104 ? 0.724 9.867 9.844 1 97.38 104 ALA A O 1
ATOM 805 N N . THR A 1 105 ? 0.221 9.805 12.023 1 96.75 105 THR A N 1
ATOM 806 C CA . THR A 1 105 ? -1.163 9.391 11.812 1 96.75 105 THR A CA 1
ATOM 807 C C . THR A 1 105 ? -1.927 10.453 11.023 1 96.75 105 THR A C 1
ATOM 809 O O . THR A 1 105 ? -2.734 10.117 10.148 1 96.75 105 THR A O 1
ATOM 812 N N . ALA A 1 106 ? -1.675 11.672 11.352 1 98.25 106 ALA A N 1
ATOM 813 C CA . ALA A 1 106 ? -2.291 12.781 10.625 1 98.25 106 ALA A CA 1
ATOM 814 C C . ALA A 1 106 ? -1.918 12.742 9.141 1 98.25 106 ALA A C 1
ATOM 816 O O . ALA A 1 106 ? -2.775 12.922 8.273 1 98.25 106 ALA A O 1
ATOM 817 N N . LEU A 1 107 ? -0.622 12.516 8.875 1 98.69 107 LEU A N 1
ATOM 818 C CA . LEU A 1 107 ? -0.156 12.398 7.496 1 98.69 107 LEU A CA 1
ATOM 819 C C . LEU A 1 107 ? -0.849 11.242 6.781 1 98.69 107 LEU A C 1
ATOM 821 O O . LEU A 1 107 ? -1.311 11.398 5.648 1 98.69 107 LEU A O 1
ATOM 825 N N . GLU A 1 108 ? -0.918 10.164 7.43 1 98.25 108 GLU A N 1
ATOM 826 C CA . GLU A 1 108 ? -1.569 8.992 6.848 1 98.25 108 GLU A CA 1
ATOM 827 C C . GLU A 1 108 ? -3.033 9.281 6.527 1 98.25 108 GLU A C 1
ATOM 829 O O . GLU A 1 108 ? -3.514 8.945 5.445 1 98.25 108 GLU A O 1
ATOM 834 N N . ALA A 1 109 ? -3.697 9.891 7.473 1 98 109 ALA A N 1
ATOM 835 C CA . ALA A 1 109 ? -5.109 10.203 7.258 1 98 109 ALA A CA 1
ATOM 836 C C . ALA A 1 109 ? -5.285 11.117 6.043 1 98 109 ALA A C 1
ATOM 838 O O . ALA A 1 109 ? -6.199 10.922 5.238 1 98 109 ALA A O 1
ATOM 839 N N . LEU A 1 110 ? -4.426 12.094 5.918 1 98.81 110 LEU A N 1
ATOM 840 C CA . LEU A 1 110 ? -4.488 13.008 4.785 1 98.81 110 LEU A CA 1
ATOM 841 C C . LEU A 1 110 ? -4.285 12.258 3.471 1 98.81 110 LEU A C 1
ATOM 843 O O . LEU A 1 110 ? -5.055 12.438 2.525 1 98.81 110 LEU A O 1
ATOM 847 N N . LEU A 1 111 ? -3.266 11.43 3.42 1 98.75 111 LEU A N 1
ATOM 848 C CA . LEU A 1 111 ? -2.965 10.688 2.199 1 98.75 111 LEU A CA 1
ATOM 849 C C . LEU A 1 111 ? -4.098 9.727 1.849 1 98.75 111 LEU A C 1
ATOM 851 O O . LEU A 1 111 ? -4.43 9.555 0.674 1 98.75 111 LEU A O 1
ATOM 855 N N . GLY A 1 112 ? -4.668 9.094 2.902 1 98.06 112 GLY A N 1
ATOM 856 C CA . GLY A 1 112 ? -5.82 8.234 2.668 1 98.06 112 GLY A CA 1
ATOM 857 C C . GLY A 1 112 ? -7.008 8.977 2.086 1 98.06 112 GLY A C 1
ATOM 858 O O . GLY A 1 112 ? -7.637 8.5 1.137 1 98.06 112 GLY A O 1
ATOM 859 N N . TRP A 1 113 ? -7.242 10.117 2.643 1 98.31 113 TRP A N 1
ATOM 860 C CA . TRP A 1 113 ? -8.344 10.953 2.176 1 98.31 113 TRP A CA 1
ATOM 861 C C . TRP A 1 113 ? -8.117 11.398 0.736 1 98.31 113 TRP A C 1
ATOM 863 O O . TRP A 1 113 ? -9.023 11.328 -0.095 1 98.31 113 TRP A O 1
ATOM 873 N N . LEU A 1 114 ? -6.953 11.891 0.422 1 98.69 114 LEU A N 1
ATOM 874 C CA . LEU A 1 114 ? -6.633 12.336 -0.93 1 98.69 114 LEU A CA 1
ATOM 875 C C . LEU A 1 114 ? -6.762 11.188 -1.926 1 98.69 114 LEU A C 1
ATOM 877 O O . LEU A 1 114 ? -7.359 11.352 -2.992 1 98.69 114 LEU A O 1
ATOM 881 N N . HIS A 1 115 ? -6.23 10.039 -1.564 1 98.25 115 HIS A N 1
ATOM 882 C CA . HI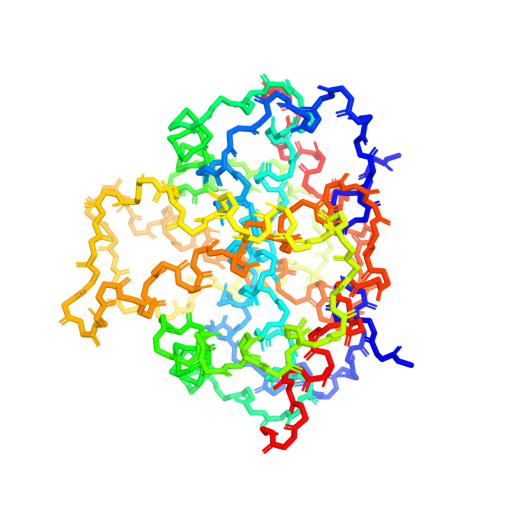S A 1 115 ? -6.273 8.875 -2.441 1 98.25 115 HIS A CA 1
ATOM 883 C C . HIS A 1 115 ? -7.711 8.492 -2.773 1 98.25 115 HIS A C 1
ATOM 885 O O . HIS A 1 115 ? -8.062 8.352 -3.945 1 98.25 115 HIS A O 1
ATOM 891 N N . LEU A 1 116 ? -8.523 8.367 -1.77 1 97.5 116 LEU A N 1
ATOM 892 C CA . LEU A 1 116 ? -9.898 7.934 -1.961 1 97.5 116 LEU A CA 1
ATOM 893 C C . LEU A 1 116 ? -10.711 8.992 -2.699 1 97.5 116 LEU A C 1
ATOM 895 O O . LEU A 1 116 ? -11.672 8.672 -3.402 1 97.5 116 LEU A O 1
ATOM 899 N N . SER A 1 117 ? -10.281 10.242 -2.549 1 98 117 SER A N 1
ATOM 900 C CA . SER A 1 117 ? -10.953 11.359 -3.211 1 98 117 SER A CA 1
ATOM 901 C C . SER A 1 117 ? -10.547 11.461 -4.676 1 98 117 SER A C 1
ATOM 903 O O . SER A 1 117 ? -11.023 12.336 -5.398 1 98 117 SER A O 1
ATOM 905 N N . GLY A 1 118 ? -9.594 10.609 -5.109 1 97.25 118 GLY A N 1
ATOM 906 C CA . GLY A 1 118 ? -9.141 10.633 -6.488 1 97.25 118 GLY A CA 1
ATOM 907 C C . GLY A 1 118 ? -8.117 11.719 -6.766 1 97.25 118 GLY A C 1
ATOM 908 O O . GLY A 1 118 ? -7.836 12.031 -7.926 1 97.25 118 GLY A O 1
ATOM 909 N N . ARG A 1 119 ? -7.648 12.297 -5.742 1 97.38 119 ARG A N 1
ATOM 910 C CA . ARG A 1 119 ? -6.664 13.367 -5.883 1 97.38 119 ARG A CA 1
ATOM 911 C C . ARG A 1 119 ? -5.246 12.812 -5.855 1 97.38 119 ARG A C 1
ATOM 913 O O . ARG A 1 119 ? -4.41 13.258 -5.066 1 97.38 119 ARG A O 1
ATOM 920 N N . HIS A 1 120 ? -4.969 11.906 -6.758 1 97.25 120 HIS A N 1
ATOM 921 C CA . HIS A 1 120 ? -3.711 11.172 -6.797 1 97.25 120 HIS A CA 1
ATOM 922 C C . HIS A 1 120 ? -2.549 12.094 -7.164 1 97.25 120 HIS A C 1
ATOM 924 O O . HIS A 1 120 ? -1.441 11.938 -6.645 1 97.25 120 HIS A O 1
ATOM 930 N N . ASP A 1 121 ? -2.846 13.07 -8.078 1 97.12 121 ASP A N 1
ATOM 931 C CA . ASP A 1 121 ? -1.809 14.039 -8.422 1 97.12 121 ASP A CA 1
ATOM 932 C C . ASP A 1 121 ? -1.357 14.82 -7.191 1 97.12 121 ASP A C 1
ATOM 934 O O . ASP A 1 121 ? -0.173 15.125 -7.039 1 97.12 121 ASP A O 1
ATOM 938 N N . ARG A 1 122 ? -2.35 15.211 -6.348 1 98.25 122 ARG A N 1
ATOM 939 C CA . ARG A 1 122 ? -2.047 15.945 -5.121 1 98.25 122 ARG A CA 1
ATOM 940 C C . ARG A 1 122 ? -1.218 15.094 -4.164 1 98.25 122 ARG A C 1
ATOM 942 O O . ARG A 1 122 ? -0.301 15.602 -3.514 1 98.25 122 ARG A O 1
ATOM 949 N N . VAL A 1 123 ? -1.496 13.781 -4.055 1 98.38 123 VAL A N 1
ATOM 950 C CA . VAL A 1 123 ? -0.7 12.852 -3.264 1 98.38 123 VAL A CA 1
ATOM 951 C C . VAL A 1 123 ? 0.749 12.875 -3.746 1 98.38 123 VAL A C 1
ATOM 953 O O . VAL A 1 123 ? 1.676 13 -2.941 1 98.38 123 VAL A O 1
ATOM 956 N N . GLU A 1 124 ? 0.924 12.773 -5.062 1 97.69 124 GLU A N 1
ATOM 957 C CA . GLU A 1 124 ? 2.262 12.734 -5.645 1 97.69 124 GLU A CA 1
ATOM 958 C C . GLU A 1 124 ? 3.008 14.039 -5.395 1 97.69 124 GLU A C 1
ATOM 960 O O . GLU A 1 124 ? 4.215 14.039 -5.141 1 97.69 124 GLU A O 1
ATOM 965 N N . GLN A 1 125 ? 2.291 15.102 -5.52 1 98.12 125 GLN A N 1
ATOM 966 C CA . GLN A 1 125 ? 2.895 16.406 -5.281 1 98.12 125 GLN A CA 1
ATOM 967 C C . GLN A 1 125 ? 3.428 16.516 -3.857 1 98.12 125 GLN A C 1
ATOM 969 O O . GLN A 1 125 ? 4.562 16.953 -3.646 1 98.12 125 GLN A O 1
ATOM 974 N N . LEU A 1 126 ? 2.59 16.188 -2.883 1 98.62 126 LEU A N 1
ATOM 975 C CA . LEU A 1 126 ? 2.998 16.266 -1.485 1 98.62 126 LEU A CA 1
ATOM 976 C C . LEU A 1 126 ? 4.145 15.305 -1.194 1 98.62 126 LEU A C 1
ATOM 978 O O . LEU A 1 126 ? 5.102 15.656 -0.508 1 98.62 126 LEU A O 1
ATOM 982 N N . PHE A 1 127 ? 4.082 14.07 -1.699 1 98.5 127 PHE A N 1
ATOM 983 C CA . PHE A 1 127 ? 5.125 13.07 -1.497 1 98.5 127 PHE A CA 1
ATOM 984 C C . PHE A 1 127 ? 6.453 13.547 -2.078 1 98.5 127 PHE A C 1
ATOM 986 O O . PHE A 1 127 ? 7.508 13.344 -1.472 1 98.5 127 PHE A O 1
ATOM 993 N N . ALA A 1 128 ? 6.402 14.188 -3.275 1 97.62 128 ALA A N 1
ATOM 994 C CA . ALA A 1 128 ? 7.609 14.711 -3.908 1 97.62 128 ALA A CA 1
ATOM 995 C C . ALA A 1 128 ? 8.297 15.742 -3.014 1 97.62 128 ALA A C 1
ATOM 997 O O . ALA A 1 128 ? 9.523 15.75 -2.9 1 97.62 128 ALA A O 1
ATOM 998 N N . VAL A 1 129 ? 7.488 16.609 -2.441 1 98.19 129 VAL A N 1
ATOM 999 C CA . VAL A 1 129 ? 8.039 17.625 -1.544 1 98.19 129 VAL A CA 1
ATOM 1000 C C . VAL A 1 129 ? 8.672 16.938 -0.33 1 98.19 129 VAL A C 1
ATOM 1002 O O . VAL A 1 129 ? 9.766 17.328 0.097 1 98.19 129 VAL A O 1
ATOM 1005 N N . MET A 1 130 ? 7.984 15.93 0.272 1 98.31 130 MET A N 1
ATOM 1006 C CA . MET A 1 130 ? 8.484 15.203 1.435 1 98.31 130 MET A CA 1
ATOM 1007 C C . MET A 1 130 ? 9.828 14.555 1.133 1 98.31 130 MET A C 1
ATOM 1009 O O . MET A 1 130 ? 10.719 14.531 1.987 1 98.31 130 MET A O 1
ATOM 1013 N N . MET A 1 131 ? 9.969 14.07 -0.11 1 97.19 131 MET A N 1
ATOM 1014 C CA . MET A 1 131 ? 11.133 13.242 -0.442 1 97.19 131 MET A CA 1
ATOM 1015 C C . MET A 1 131 ? 12.281 14.109 -0.948 1 97.19 131 MET A C 1
ATOM 1017 O O . MET A 1 131 ? 13.375 13.602 -1.2 1 97.19 131 MET A O 1
ATOM 1021 N N . GLU A 1 132 ? 11.992 15.406 -1.121 1 94.38 132 GLU A N 1
ATOM 1022 C CA . GLU A 1 132 ? 13.07 16.281 -1.55 1 94.38 132 GLU A CA 1
ATOM 1023 C C . GLU A 1 132 ? 14.266 16.203 -0.597 1 94.38 132 GLU A C 1
ATOM 1025 O O . GLU A 1 132 ? 14.117 16.422 0.609 1 94.38 132 GLU A O 1
ATOM 1030 N N . GLY A 1 133 ? 15.391 15.781 -1.065 1 88.81 133 GLY A N 1
ATOM 1031 C CA . GLY A 1 133 ? 16.609 15.727 -0.27 1 88.81 133 GLY A CA 1
ATOM 1032 C C . GLY A 1 133 ? 16.859 14.359 0.341 1 88.81 133 GLY A C 1
ATOM 1033 O O . GLY A 1 133 ? 17.844 14.164 1.052 1 88.81 133 GLY A O 1
ATOM 1034 N N . GLU A 1 134 ? 15.922 13.492 0.221 1 89.56 134 GLU A N 1
ATOM 1035 C CA . GLU A 1 134 ? 16.094 12.141 0.742 1 89.56 134 GLU A CA 1
ATOM 1036 C C . GLU A 1 134 ? 16.812 11.25 -0.261 1 89.56 134 GLU A C 1
ATOM 1038 O O . GLU A 1 134 ? 16.75 11.477 -1.471 1 89.56 134 GLU A O 1
ATOM 1043 N N . MET B 1 1 ? 6.277 15.547 -12.93 1 73.62 1 MET B N 1
ATOM 1044 C CA . MET B 1 1 ? 6.184 14.891 -11.625 1 73.62 1 MET B CA 1
ATOM 1045 C C . MET B 1 1 ? 5.957 13.391 -11.789 1 73.62 1 MET B C 1
ATOM 1047 O O . MET B 1 1 ? 5.16 12.969 -12.625 1 73.62 1 MET B O 1
ATOM 1051 N N . THR B 1 2 ? 6.832 12.641 -11.094 1 83.81 2 THR B N 1
ATOM 1052 C CA . THR B 1 2 ? 6.75 11.195 -11.25 1 83.81 2 THR B CA 1
ATOM 1053 C C . THR B 1 2 ? 5.535 10.633 -10.508 1 83.81 2 THR B C 1
ATOM 1055 O O . THR B 1 2 ? 5.23 11.07 -9.398 1 83.81 2 THR B O 1
ATOM 1058 N N . ASP B 1 3 ? 4.801 9.742 -11.156 1 90.44 3 ASP B N 1
ATOM 1059 C CA . ASP B 1 3 ? 3.676 9.031 -10.562 1 90.44 3 ASP B CA 1
ATOM 1060 C C . ASP B 1 3 ? 4.113 7.664 -10.031 1 90.44 3 ASP B C 1
ATOM 1062 O O . ASP B 1 3 ? 4.188 6.699 -10.797 1 90.44 3 ASP B O 1
ATOM 1066 N N . TYR B 1 4 ? 4.293 7.602 -8.766 1 93.06 4 TYR B N 1
ATOM 1067 C CA . TYR B 1 4 ? 4.852 6.387 -8.18 1 93.06 4 TYR B CA 1
ATOM 1068 C C . TYR B 1 4 ? 3.779 5.316 -8.016 1 93.06 4 TYR B C 1
ATOM 1070 O O . TYR B 1 4 ? 4.094 4.148 -7.781 1 93.06 4 TYR B O 1
ATOM 1078 N N . LEU B 1 5 ? 2.5 5.672 -8.078 1 92.31 5 LEU B N 1
ATOM 1079 C CA . LEU B 1 5 ? 1.417 4.695 -8.031 1 92.31 5 LEU B CA 1
ATOM 1080 C C . LEU B 1 5 ? 1.227 4.031 -9.391 1 92.31 5 LEU B C 1
ATOM 1082 O O . LEU B 1 5 ? 0.622 2.961 -9.484 1 92.31 5 LEU B O 1
ATOM 1086 N N . HIS B 1 6 ? 1.656 4.77 -10.43 1 92.62 6 HIS B N 1
ATOM 1087 C CA . HIS B 1 6 ? 1.601 4.262 -11.789 1 92.62 6 HIS B CA 1
ATOM 1088 C C . HIS B 1 6 ? 2.967 4.336 -12.461 1 92.62 6 HIS B C 1
ATOM 1090 O O . HIS B 1 6 ? 3.1 4.91 -13.547 1 92.62 6 HIS B O 1
ATOM 1096 N N . ILE B 1 7 ? 3.885 3.619 -11.953 1 94.31 7 ILE B N 1
ATOM 1097 C CA . ILE B 1 7 ? 5.289 3.689 -12.352 1 94.31 7 ILE B CA 1
ATOM 1098 C C . ILE B 1 7 ? 5.59 2.607 -13.383 1 94.31 7 ILE B C 1
ATOM 1100 O O . ILE B 1 7 ? 4.836 1.638 -13.516 1 94.31 7 ILE B O 1
ATOM 1104 N N . GLN B 1 8 ? 6.574 2.82 -14.164 1 96.62 8 GLN B N 1
ATOM 1105 C CA . GLN B 1 8 ? 7.199 1.796 -14.992 1 96.62 8 GLN B CA 1
ATOM 1106 C C . GLN B 1 8 ? 8.719 1.886 -14.93 1 96.62 8 GLN B C 1
ATOM 1108 O O . GLN B 1 8 ? 9.32 2.838 -15.438 1 96.62 8 GLN B O 1
ATOM 1113 N N . LEU B 1 9 ? 9.289 0.948 -14.32 1 95.75 9 LEU B N 1
ATOM 1114 C CA . LEU B 1 9 ? 10.75 0.902 -14.242 1 95.75 9 LEU B CA 1
ATOM 1115 C C . LEU B 1 9 ? 11.328 0.14 -15.43 1 95.75 9 LEU B C 1
ATOM 1117 O O . LEU B 1 9 ? 10.68 -0.754 -15.977 1 95.75 9 LEU B O 1
ATOM 1121 N N . PRO B 1 10 ? 12.531 0.47 -15.828 1 94.62 10 PRO B N 1
ATOM 1122 C CA . PRO B 1 10 ? 13.188 -0.333 -16.859 1 94.62 10 PRO B CA 1
ATOM 1123 C C . PRO B 1 10 ? 13.414 -1.779 -16.422 1 94.62 10 PRO B C 1
ATOM 1125 O O . PRO B 1 10 ? 13.711 -2.037 -15.258 1 94.62 10 PRO B O 1
ATOM 1128 N N . PRO B 1 11 ? 13.234 -2.68 -17.391 1 93.69 11 PRO B N 1
ATOM 1129 C CA . PRO B 1 11 ? 13.359 -4.102 -17.078 1 93.69 11 PRO B CA 1
ATOM 1130 C C . PRO B 1 11 ? 14.664 -4.43 -16.344 1 93.69 11 PRO B C 1
ATOM 1132 O O . PRO B 1 11 ? 14.688 -5.301 -15.469 1 93.69 11 PRO B O 1
ATOM 1135 N N . ASP B 1 12 ? 15.773 -3.771 -16.703 1 92.12 12 ASP B N 1
ATOM 1136 C CA . ASP B 1 12 ? 17.062 -4.051 -16.078 1 92.12 12 ASP B CA 1
ATOM 1137 C C . ASP B 1 12 ? 17.047 -3.672 -14.602 1 92.12 12 ASP B C 1
ATOM 1139 O O . ASP B 1 12 ? 17.703 -4.328 -13.781 1 92.12 12 ASP B O 1
ATOM 1143 N N . GLN B 1 13 ? 16.375 -2.607 -14.234 1 92.25 13 GLN B N 1
ATOM 1144 C CA . GLN B 1 13 ? 16.25 -2.207 -12.844 1 92.25 13 GLN B CA 1
ATOM 1145 C C . GLN B 1 13 ? 15.414 -3.215 -12.055 1 92.25 13 GLN B C 1
ATOM 1147 O O . GLN B 1 13 ? 15.727 -3.52 -10.898 1 92.25 13 GLN B O 1
ATOM 1152 N N . ILE B 1 14 ? 14.406 -3.74 -12.656 1 94.75 14 ILE B N 1
ATOM 1153 C CA . ILE B 1 14 ? 13.523 -4.699 -12 1 94.75 14 ILE B CA 1
ATOM 1154 C C . ILE B 1 14 ? 14.266 -6.016 -11.781 1 94.75 14 ILE B C 1
ATOM 1156 O O . ILE B 1 14 ? 14.102 -6.66 -10.742 1 94.75 14 ILE B O 1
ATOM 1160 N N . ARG B 1 15 ? 15.07 -6.41 -12.742 1 92.31 15 ARG B N 1
ATOM 1161 C CA . ARG B 1 15 ? 15.828 -7.652 -12.648 1 92.31 15 ARG B CA 1
ATOM 1162 C C . ARG B 1 15 ? 16.781 -7.621 -11.469 1 92.31 15 ARG B C 1
ATOM 1164 O O . ARG B 1 15 ? 17.188 -8.672 -10.953 1 92.31 15 ARG B O 1
ATOM 1171 N N . GLY B 1 16 ? 17.172 -6.406 -11.031 1 90.5 16 GLY B N 1
ATOM 1172 C CA . GLY B 1 16 ? 18.094 -6.262 -9.914 1 90.5 16 GLY B CA 1
ATOM 1173 C C . GLY B 1 16 ? 17.422 -6.398 -8.562 1 90.5 16 GLY B C 1
ATOM 1174 O O . GLY B 1 16 ? 18.094 -6.48 -7.535 1 90.5 16 GLY B O 1
ATOM 1175 N N . ILE B 1 17 ? 16.172 -6.465 -8.578 1 92.62 17 ILE B N 1
ATOM 1176 C CA . ILE B 1 17 ? 15.43 -6.598 -7.328 1 92.62 17 ILE B CA 1
ATOM 1177 C C . ILE B 1 17 ? 15.227 -8.078 -7.012 1 92.62 17 ILE B C 1
ATOM 1179 O O . ILE B 1 17 ? 14.766 -8.844 -7.863 1 92.62 17 ILE B O 1
ATOM 1183 N N . SER B 1 18 ? 15.594 -8.477 -5.828 1 92.81 18 SER B N 1
ATOM 1184 C CA . SER B 1 18 ? 15.461 -9.875 -5.418 1 92.81 18 SER B CA 1
ATOM 1185 C C . SER B 1 18 ? 13.992 -10.273 -5.309 1 92.81 18 SER B C 1
ATOM 1187 O O . SER B 1 18 ? 13.109 -9.414 -5.25 1 92.81 18 SER B O 1
ATOM 1189 N N . SER B 1 19 ? 13.711 -11.594 -5.199 1 94.31 19 SER B N 1
ATOM 1190 C CA . SER B 1 19 ? 12.352 -12.086 -5.012 1 94.31 19 SER B CA 1
ATOM 1191 C C . SER B 1 19 ? 11.758 -11.586 -3.695 1 94.31 19 SER B C 1
ATOM 1193 O O . SER B 1 19 ? 10.57 -11.258 -3.627 1 94.31 19 SER B O 1
ATOM 1195 N N . ILE B 1 20 ? 12.609 -11.516 -2.717 1 93.5 20 ILE B N 1
ATOM 1196 C CA . ILE B 1 20 ? 12.18 -11.008 -1.418 1 93.5 20 ILE B CA 1
ATOM 1197 C C . ILE B 1 20 ? 11.805 -9.531 -1.544 1 93.5 20 ILE B C 1
ATOM 1199 O O . ILE B 1 20 ? 10.82 -9.086 -0.948 1 93.5 20 ILE B O 1
ATOM 1203 N N . GLY B 1 21 ? 12.602 -8.781 -2.293 1 94.31 21 GLY B N 1
ATOM 1204 C CA . GLY B 1 21 ? 12.289 -7.383 -2.547 1 94.31 21 GLY B CA 1
ATOM 1205 C C . GLY B 1 21 ? 10.992 -7.191 -3.305 1 94.31 21 GLY B C 1
ATOM 1206 O O . GLY B 1 21 ? 10.203 -6.305 -2.975 1 94.31 21 GLY B O 1
ATOM 1207 N N . LEU B 1 22 ? 10.797 -8.023 -4.305 1 96.06 22 LEU B N 1
ATOM 1208 C CA . LEU B 1 22 ? 9.547 -7.949 -5.062 1 96.06 22 LEU B CA 1
ATOM 1209 C C . LEU B 1 22 ? 8.352 -8.273 -4.172 1 96.06 22 LEU B C 1
ATOM 1211 O O . LEU B 1 22 ? 7.297 -7.652 -4.293 1 96.06 22 LEU B O 1
ATOM 1215 N N . ALA B 1 23 ? 8.539 -9.297 -3.326 1 96.25 23 ALA B N 1
ATOM 1216 C CA . ALA B 1 23 ? 7.465 -9.664 -2.402 1 96.25 23 ALA B CA 1
ATOM 1217 C C . ALA B 1 23 ? 7.156 -8.516 -1.445 1 96.25 23 ALA B C 1
ATOM 1219 O O . ALA B 1 23 ? 5.988 -8.25 -1.142 1 96.25 23 ALA B O 1
ATOM 1220 N N . HIS B 1 24 ? 8.203 -7.852 -1.002 1 95.06 24 HIS B N 1
ATOM 1221 C CA . HIS B 1 24 ? 8.031 -6.688 -0.143 1 95.06 24 HIS B CA 1
ATOM 1222 C C . HIS B 1 24 ? 7.25 -5.586 -0.856 1 95.06 24 HIS B C 1
ATOM 1224 O O . HIS B 1 24 ? 6.359 -4.969 -0.269 1 95.06 24 HIS B O 1
ATOM 1230 N N . MET B 1 25 ? 7.566 -5.379 -2.105 1 96.19 25 MET B N 1
ATOM 1231 C CA . MET B 1 25 ? 6.855 -4.414 -2.941 1 96.19 25 MET B CA 1
ATOM 1232 C C . MET B 1 25 ? 5.406 -4.832 -3.145 1 96.19 25 MET B C 1
ATOM 1234 O O . MET B 1 25 ? 4.492 -4.016 -3.006 1 96.19 25 MET B O 1
ATOM 1238 N N . GLY B 1 26 ? 5.246 -6.059 -3.479 1 97.75 26 GLY B N 1
ATOM 1239 C CA . GLY B 1 26 ? 3.92 -6.57 -3.783 1 97.75 26 GLY B CA 1
ATOM 1240 C C . GLY B 1 26 ? 2.992 -6.578 -2.584 1 97.75 26 GLY B C 1
ATOM 1241 O O . GLY B 1 26 ? 1.779 -6.41 -2.729 1 97.75 26 GLY B O 1
ATOM 1242 N N . ASP B 1 27 ? 3.562 -6.816 -1.416 1 97.44 27 ASP B N 1
ATOM 1243 C CA . ASP B 1 27 ? 2.779 -6.73 -0.187 1 97.44 27 ASP B CA 1
ATOM 1244 C C . ASP B 1 27 ? 2.096 -5.371 -0.066 1 97.44 27 ASP B C 1
ATOM 1246 O O . ASP B 1 27 ? 0.923 -5.293 0.308 1 97.44 27 ASP B O 1
ATOM 1250 N N . ALA B 1 28 ? 2.801 -4.316 -0.375 1 98.12 28 ALA B N 1
ATOM 1251 C CA . ALA B 1 28 ? 2.234 -2.971 -0.311 1 98.12 28 ALA B CA 1
ATOM 1252 C C . ALA B 1 28 ? 1.158 -2.779 -1.376 1 98.12 28 ALA B C 1
ATOM 1254 O O . ALA B 1 28 ? 0.138 -2.133 -1.126 1 98.12 28 ALA B O 1
ATOM 1255 N N . VAL B 1 29 ? 1.389 -3.332 -2.551 1 98.62 29 VAL B N 1
ATOM 1256 C CA . VAL B 1 29 ? 0.404 -3.244 -3.625 1 98.62 29 VAL B CA 1
ATOM 1257 C C . VAL B 1 29 ? -0.891 -3.932 -3.195 1 98.62 29 VAL B C 1
ATOM 1259 O O . VAL B 1 29 ? -1.974 -3.352 -3.307 1 98.62 29 VAL B O 1
ATOM 1262 N N . TYR B 1 30 ? -0.72 -5.109 -2.705 1 98.75 30 TYR B N 1
ATOM 1263 C CA . TYR B 1 30 ? -1.878 -5.906 -2.314 1 98.75 30 TYR B CA 1
ATOM 1264 C C . TYR B 1 30 ? -2.648 -5.234 -1.186 1 98.75 30 TYR B C 1
ATOM 1266 O O . TYR B 1 30 ? -3.879 -5.164 -1.221 1 98.75 30 TYR B O 1
ATOM 1274 N N . GLU B 1 31 ? -1.933 -4.746 -0.174 1 98.38 31 GLU B N 1
ATOM 1275 C CA . GLU B 1 31 ? -2.531 -4.039 0.954 1 98.38 31 GLU B CA 1
ATOM 1276 C C . GLU B 1 31 ? -3.375 -2.859 0.479 1 98.38 31 GLU B C 1
ATOM 1278 O O . GLU B 1 31 ? -4.516 -2.688 0.917 1 98.38 31 GLU B O 1
ATOM 1283 N N . LEU B 1 32 ? -2.854 -2.102 -0.406 1 98.38 32 LEU B N 1
ATOM 1284 C CA . LEU B 1 32 ? -3.572 -0.924 -0.879 1 98.38 32 LEU B CA 1
ATOM 1285 C C . LEU B 1 32 ? -4.809 -1.326 -1.679 1 98.38 32 LEU B C 1
ATOM 1287 O O . LEU B 1 32 ? -5.875 -0.729 -1.523 1 98.38 32 LEU B O 1
ATOM 1291 N N . LEU B 1 33 ? -4.66 -2.303 -2.523 1 98.31 33 LEU B N 1
ATOM 1292 C CA . LEU B 1 33 ? -5.793 -2.773 -3.316 1 98.31 33 LEU B CA 1
ATOM 1293 C C . LEU B 1 33 ? -6.926 -3.248 -2.416 1 98.31 33 LEU B C 1
ATOM 1295 O O . LEU B 1 33 ? -8.086 -2.867 -2.615 1 98.31 33 LEU B O 1
ATOM 1299 N N . VAL B 1 34 ? -6.602 -4.039 -1.432 1 97.88 34 VAL B N 1
ATOM 1300 C CA . VAL B 1 34 ? -7.602 -4.633 -0.549 1 97.88 34 VAL B CA 1
ATOM 1301 C C . VAL B 1 34 ? -8.289 -3.535 0.258 1 97.88 34 VAL B C 1
ATOM 1303 O O . VAL B 1 34 ? -9.523 -3.502 0.347 1 97.88 34 VAL B O 1
ATOM 1306 N N . ARG B 1 35 ? -7.48 -2.68 0.85 1 97.19 35 ARG B N 1
ATOM 1307 C CA . ARG B 1 35 ? -8.055 -1.617 1.67 1 97.19 35 ARG B CA 1
ATOM 1308 C C . ARG B 1 35 ? -8.945 -0.704 0.836 1 97.19 35 ARG B C 1
ATOM 1310 O O . ARG B 1 35 ? -10.031 -0.316 1.276 1 97.19 35 ARG B O 1
ATOM 1317 N N . THR B 1 36 ? -8.5 -0.395 -0.356 1 96.94 36 THR B N 1
ATOM 1318 C CA . THR B 1 36 ? -9.297 0.437 -1.244 1 96.94 36 THR B CA 1
ATOM 1319 C C . THR B 1 36 ? -10.594 -0.275 -1.628 1 96.94 36 THR B C 1
ATOM 1321 O O . THR B 1 36 ? -11.664 0.338 -1.646 1 96.94 36 THR B O 1
ATOM 1324 N N . TRP B 1 37 ? -10.461 -1.51 -1.967 1 96.5 37 TRP B N 1
ATOM 1325 C CA . TRP B 1 37 ? -11.625 -2.318 -2.32 1 96.5 37 TRP B CA 1
ATOM 1326 C C . TRP B 1 37 ? -12.633 -2.346 -1.179 1 96.5 37 TRP B C 1
ATOM 1328 O O . TRP B 1 37 ? -13.836 -2.193 -1.402 1 96.5 37 TRP B O 1
ATOM 1338 N N . LEU B 1 38 ? -12.172 -2.551 0.021 1 95.81 38 LEU B N 1
ATOM 1339 C CA . LEU B 1 38 ? -13.039 -2.584 1.197 1 95.81 38 LEU B CA 1
ATOM 1340 C C . LEU B 1 38 ? -13.758 -1.252 1.382 1 95.81 38 LEU B C 1
ATOM 1342 O O . LEU B 1 38 ? -14.961 -1.224 1.644 1 95.81 38 LEU B O 1
ATOM 1346 N N . CYS B 1 39 ? -13.039 -0.163 1.244 1 94.56 39 CYS B N 1
ATOM 1347 C CA . CYS B 1 39 ? -13.648 1.155 1.367 1 94.56 39 CYS B CA 1
ATOM 1348 C C . CYS B 1 39 ? -14.688 1.376 0.279 1 94.56 39 CYS B C 1
ATOM 1350 O O . CYS B 1 39 ? -15.773 1.893 0.55 1 94.56 39 CYS B O 1
ATOM 1352 N N . ALA B 1 40 ? -14.383 0.967 -0.903 1 93.06 40 ALA B N 1
ATOM 1353 C CA . ALA B 1 40 ? -15.258 1.178 -2.049 1 93.06 40 ALA B CA 1
ATOM 1354 C C . ALA B 1 40 ? -16.547 0.36 -1.914 1 93.06 40 ALA B C 1
ATOM 1356 O O . ALA B 1 40 ? -17.609 0.774 -2.389 1 93.06 40 ALA B O 1
ATOM 1357 N N . HIS B 1 41 ? -16.469 -0.71 -1.255 1 90.81 41 HIS B N 1
ATOM 1358 C CA . HIS B 1 41 ? -17.625 -1.598 -1.185 1 90.81 41 HIS B CA 1
ATOM 1359 C C . HIS B 1 41 ? -18.312 -1.501 0.173 1 90.81 41 HIS B C 1
ATOM 1361 O O . HIS B 1 41 ? -19.125 -2.355 0.521 1 90.81 41 HIS B O 1
ATOM 1367 N N . GLY B 1 42 ? -18.031 -0.441 0.895 1 78.44 42 GLY B N 1
ATOM 1368 C CA . GLY B 1 42 ? -18.781 -0.068 2.08 1 78.44 42 GLY B CA 1
ATOM 1369 C C . GLY B 1 42 ? -18.422 -0.896 3.301 1 78.44 42 GLY B C 1
ATOM 1370 O O . GLY B 1 42 ? -19.219 -0.994 4.246 1 78.44 42 GLY B O 1
ATOM 1371 N N . LYS B 1 43 ? -17.453 -1.559 3.266 1 70.19 43 LYS B N 1
ATOM 1372 C CA . LYS B 1 43 ? -17 -2.336 4.418 1 70.19 43 LYS B CA 1
ATOM 1373 C C . LYS B 1 43 ? -16.062 -1.517 5.297 1 70.19 43 LYS B C 1
ATOM 1375 O O . LYS B 1 43 ? -15.328 -2.074 6.121 1 70.19 43 LYS B O 1
ATOM 1380 N N . ALA B 1 44 ? -16.016 -0.292 4.953 1 63.28 44 ALA B N 1
ATOM 1381 C CA . ALA B 1 44 ? -15.133 0.6 5.703 1 63.28 44 ALA B CA 1
ATOM 1382 C C . ALA B 1 44 ? -15.859 1.22 6.895 1 63.28 44 ALA B C 1
ATOM 1384 O O . ALA B 1 44 ? -16.828 1.958 6.715 1 63.28 44 ALA B O 1
ATOM 1385 N N . THR B 1 45 ? -15.773 0.459 8.008 1 65.94 45 THR B N 1
ATOM 1386 C CA . THR B 1 45 ? -16.156 1.036 9.289 1 65.94 45 THR B CA 1
ATOM 1387 C C . THR B 1 45 ? -14.922 1.267 10.164 1 65.94 45 THR B C 1
ATOM 1389 O O . THR B 1 45 ? -13.883 0.643 9.953 1 65.94 45 THR B O 1
ATOM 1392 N N . GLY B 1 46 ? -14.531 2.428 10.781 1 68.62 46 GLY B N 1
ATOM 1393 C CA . GLY B 1 46 ? -13.438 2.695 11.695 1 68.62 46 GLY B CA 1
ATOM 1394 C C . GLY B 1 46 ? -12.602 1.468 12 1 68.62 46 GLY B C 1
ATOM 1395 O O . GLY B 1 46 ? -12 0.879 11.094 1 68.62 46 GLY B O 1
ATOM 1396 N N . LYS B 1 47 ? -12.672 0.949 13.047 1 71.75 47 LYS B N 1
ATOM 1397 C CA . LYS B 1 47 ? -11.953 -0.223 13.539 1 71.75 47 LYS B CA 1
ATOM 1398 C C . LYS B 1 47 ? -12.305 -1.464 12.719 1 71.75 47 LYS B C 1
ATOM 1400 O O . LYS B 1 47 ? -11.484 -2.377 12.586 1 71.75 47 LYS B O 1
ATOM 1405 N N . GLY B 1 48 ? -13.344 -1.417 12.078 1 86.38 48 GLY B N 1
ATOM 1406 C CA . GLY B 1 48 ? -13.789 -2.535 11.258 1 86.38 48 GLY B CA 1
ATOM 1407 C C . GLY B 1 48 ? -12.984 -2.691 9.984 1 86.38 48 GLY B C 1
ATOM 1408 O O . GLY B 1 48 ? -12.828 -3.805 9.477 1 86.38 48 GLY B O 1
ATOM 1409 N N . LEU B 1 49 ? -12.438 -1.626 9.492 1 90.62 49 LEU B N 1
ATOM 1410 C CA . LEU B 1 49 ? -11.648 -1.678 8.266 1 90.62 49 LEU B CA 1
ATOM 1411 C C . LEU B 1 49 ? -10.367 -2.48 8.477 1 90.62 49 LEU B C 1
ATOM 1413 O O . LEU B 1 49 ? -10.016 -3.316 7.645 1 90.62 49 LEU B O 1
ATOM 1417 N N . HIS B 1 50 ? -9.672 -2.246 9.594 1 91.25 50 HIS B N 1
ATOM 1418 C CA . HIS B 1 50 ? -8.445 -2.965 9.906 1 91.25 50 HIS B CA 1
ATOM 1419 C C . HIS B 1 50 ? -8.688 -4.469 9.992 1 91.25 50 HIS B C 1
ATOM 1421 O O . HIS B 1 50 ? -7.953 -5.254 9.391 1 91.25 50 HIS B O 1
ATOM 1427 N N . ARG B 1 51 ? -9.68 -4.793 10.695 1 92.12 51 ARG B N 1
ATOM 1428 C CA . ARG B 1 51 ? -10.008 -6.203 10.867 1 92.12 51 ARG B CA 1
ATOM 1429 C C . ARG B 1 51 ? -10.352 -6.852 9.531 1 92.12 51 ARG B C 1
ATOM 1431 O O . ARG B 1 51 ? -9.891 -7.957 9.234 1 92.12 51 ARG B O 1
ATOM 1438 N N . ALA B 1 52 ? -11.227 -6.184 8.812 1 94.38 52 ALA B N 1
ATOM 1439 C CA . ALA B 1 52 ? -11.602 -6.699 7.504 1 94.38 52 ALA B CA 1
ATOM 1440 C C . ALA B 1 52 ? -10.383 -6.836 6.598 1 94.38 52 ALA B C 1
ATOM 1442 O O . ALA B 1 52 ? -10.281 -7.793 5.824 1 94.38 52 ALA B O 1
ATOM 1443 N N . THR B 1 53 ? -9.469 -5.883 6.688 1 96.31 53 THR B N 1
ATOM 1444 C CA . THR B 1 53 ? -8.242 -5.926 5.906 1 96.31 53 THR B CA 1
ATOM 1445 C C . THR B 1 53 ? -7.414 -7.156 6.266 1 96.31 53 THR B C 1
ATOM 1447 O O . THR B 1 53 ? -6.992 -7.906 5.383 1 96.31 53 THR B O 1
ATOM 1450 N N . VAL B 1 54 ? -7.176 -7.359 7.535 1 95.12 54 VAL B N 1
ATOM 1451 C CA . VAL B 1 54 ? -6.352 -8.469 8 1 95.12 54 VAL B CA 1
ATOM 1452 C C . VAL B 1 54 ? -6.918 -9.789 7.484 1 95.12 54 VAL B C 1
ATOM 1454 O O . VAL B 1 54 ? -6.168 -10.68 7.086 1 95.12 54 VAL B O 1
ATOM 1457 N N . ALA B 1 55 ? -8.195 -9.906 7.445 1 95.31 55 ALA B N 1
ATOM 1458 C CA . ALA B 1 55 ? -8.859 -11.125 7.012 1 95.31 55 ALA B CA 1
ATOM 1459 C C . ALA B 1 55 ? -8.57 -11.422 5.543 1 95.31 55 ALA B C 1
ATOM 1461 O O . ALA B 1 55 ? -8.547 -12.586 5.129 1 95.31 55 ALA B O 1
ATOM 1462 N N . LEU B 1 56 ? -8.32 -10.367 4.793 1 96.5 56 LEU B N 1
ATOM 1463 C CA . LEU B 1 56 ? -8.156 -10.539 3.354 1 96.5 56 LEU B CA 1
ATOM 1464 C C . LEU B 1 56 ? -6.68 -10.555 2.971 1 96.5 56 LEU B C 1
ATOM 1466 O O . LEU B 1 56 ? -6.316 -11.039 1.896 1 96.5 56 LEU B O 1
ATOM 1470 N N . VAL B 1 57 ? -5.812 -10.031 3.869 1 97.56 57 VAL B N 1
ATOM 1471 C CA . VAL B 1 57 ? -4.418 -9.914 3.453 1 97.56 57 VAL B CA 1
ATOM 1472 C C . VAL B 1 57 ? -3.578 -10.977 4.16 1 97.56 57 VAL B C 1
ATOM 1474 O O . VAL B 1 57 ? -2.396 -11.148 3.848 1 97.56 57 VAL B O 1
ATOM 1477 N N . CYS B 1 58 ? -4.145 -11.688 5.117 1 96.75 58 CYS B N 1
ATOM 1478 C CA . CYS B 1 58 ? -3.387 -12.727 5.801 1 96.75 58 CYS B CA 1
ATOM 1479 C C . CYS B 1 58 ? -2.953 -13.812 4.832 1 96.75 58 CYS B C 1
ATOM 1481 O O . CYS B 1 58 ? -3.586 -14.016 3.793 1 96.75 58 CYS B O 1
ATOM 1483 N N . ALA B 1 59 ? -1.893 -14.57 5.246 1 96.19 59 ALA B N 1
ATOM 1484 C CA . ALA B 1 59 ? -1.245 -15.523 4.344 1 96.19 59 ALA B CA 1
ATOM 1485 C C . ALA B 1 59 ? -2.223 -16.609 3.896 1 96.19 59 ALA B C 1
ATOM 1487 O O . ALA B 1 59 ? -2.303 -16.922 2.707 1 96.19 59 ALA B O 1
ATOM 1488 N N . PRO B 1 60 ? -3.021 -17.203 4.812 1 97.06 60 PRO B N 1
ATOM 1489 C CA . PRO B 1 60 ? -3.955 -18.234 4.371 1 97.06 60 PRO B CA 1
ATOM 1490 C C . PRO B 1 60 ? -4.949 -17.734 3.324 1 97.06 60 PRO B C 1
ATOM 1492 O O . PRO B 1 60 ? -5.199 -18.422 2.328 1 97.06 60 PRO B O 1
ATOM 1495 N N . LYS B 1 61 ? -5.492 -16.547 3.5 1 97.88 61 LYS B N 1
ATOM 1496 C CA . LYS B 1 61 ? -6.457 -16 2.547 1 97.88 61 LYS B CA 1
ATOM 1497 C C . LYS B 1 61 ? -5.781 -15.641 1.229 1 97.88 61 LYS B C 1
ATOM 1499 O O . LYS B 1 61 ? -6.34 -15.867 0.155 1 97.88 61 LYS B O 1
ATOM 1504 N N . GLN B 1 62 ? -4.637 -15.016 1.284 1 98.06 62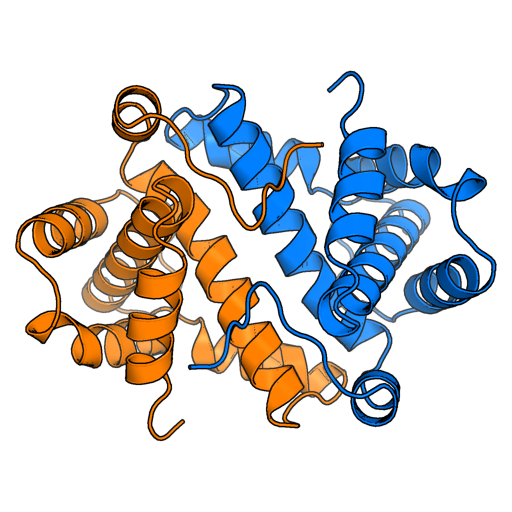 GLN B N 1
ATOM 1505 C CA . GLN B 1 62 ? -3.881 -14.711 0.073 1 98.06 62 GLN B CA 1
ATOM 1506 C C . GLN B 1 62 ? -3.611 -15.977 -0.741 1 98.06 62 GLN B C 1
ATOM 1508 O O . GLN B 1 62 ? -3.748 -15.969 -1.966 1 98.06 62 GLN B O 1
ATOM 1513 N N . ALA B 1 63 ? -3.186 -17 -0.022 1 97.25 63 ALA B N 1
ATOM 1514 C CA . ALA B 1 63 ? -2.912 -18.266 -0.691 1 97.25 63 ALA B CA 1
ATOM 1515 C C . ALA B 1 63 ? -4.16 -18.797 -1.384 1 97.25 63 ALA B C 1
ATOM 1517 O O . ALA B 1 63 ? -4.094 -19.266 -2.521 1 97.25 63 ALA B O 1
ATOM 1518 N N . GLU B 1 64 ? -5.25 -18.75 -0.701 1 97.94 64 GLU B N 1
ATOM 1519 C CA . GLU B 1 64 ? -6.527 -19.188 -1.259 1 97.94 64 GLU B CA 1
ATOM 1520 C C . GLU B 1 64 ? -6.887 -18.375 -2.504 1 97.94 64 GLU B C 1
ATOM 1522 O O . GLU B 1 64 ? -7.23 -18.953 -3.541 1 97.94 64 GLU B O 1
ATOM 1527 N N . LEU B 1 65 ? -6.812 -17.109 -2.447 1 98.31 65 LEU B N 1
ATOM 1528 C CA . LEU B 1 65 ? -7.191 -16.234 -3.549 1 98.31 65 LEU B CA 1
ATOM 1529 C C . LEU B 1 65 ? -6.223 -16.375 -4.715 1 98.31 65 LEU B C 1
ATOM 1531 O O . LEU B 1 65 ? -6.617 -16.266 -5.875 1 98.31 65 LEU B O 1
ATOM 1535 N N . ALA B 1 66 ? -4.961 -16.609 -4.375 1 98.19 66 ALA B N 1
ATOM 1536 C CA . ALA B 1 66 ? -3.947 -16.797 -5.406 1 98.19 66 ALA B CA 1
ATOM 1537 C C . ALA B 1 66 ? -4.297 -17.984 -6.305 1 98.19 66 ALA B C 1
ATOM 1539 O O . ALA B 1 66 ? -4.012 -17.969 -7.504 1 98.19 66 ALA B O 1
ATOM 1540 N N . GLN B 1 67 ? -4.914 -18.984 -5.738 1 97.88 67 GLN B N 1
ATOM 1541 C CA . GLN B 1 67 ? -5.293 -20.156 -6.516 1 97.88 67 GLN B CA 1
ATOM 1542 C C . GLN B 1 67 ? -6.227 -19.781 -7.66 1 97.88 67 GLN B C 1
ATOM 1544 O O . GLN B 1 67 ? -6.195 -20.406 -8.727 1 97.88 67 GLN B O 1
ATOM 1549 N N . ARG B 1 68 ? -6.984 -18.766 -7.5 1 98.12 68 ARG B N 1
ATOM 1550 C CA . ARG B 1 68 ? -7.984 -18.375 -8.484 1 98.12 68 ARG B CA 1
ATOM 1551 C C . ARG B 1 68 ? -7.316 -17.797 -9.734 1 98.12 68 ARG B C 1
ATOM 1553 O O . ARG B 1 68 ? -7.895 -17.844 -10.828 1 98.12 68 ARG B O 1
ATOM 1560 N N . ILE B 1 69 ? -6.117 -17.344 -9.609 1 98.56 69 ILE B N 1
ATOM 1561 C CA . ILE B 1 69 ? -5.535 -16.641 -10.742 1 98.56 69 ILE B CA 1
ATOM 1562 C C . ILE B 1 69 ? -4.457 -17.5 -11.391 1 98.56 69 ILE B C 1
ATOM 1564 O O . ILE B 1 69 ? -4 -17.203 -12.5 1 98.56 69 ILE B O 1
ATOM 1568 N N . LEU B 1 70 ? -4.039 -18.578 -10.766 1 98.06 70 LEU B N 1
ATOM 1569 C CA . LEU B 1 70 ? -2.926 -19.391 -11.242 1 98.06 70 LEU B CA 1
ATOM 1570 C C . LEU B 1 70 ? -3.172 -19.859 -12.672 1 98.06 70 LEU B C 1
ATOM 1572 O O . LEU B 1 70 ? -2.283 -19.766 -13.523 1 98.06 70 LEU B O 1
ATOM 1576 N N . PRO B 1 71 ? -4.398 -20.281 -13.016 1 98.25 71 PRO B N 1
ATOM 1577 C CA . PRO B 1 71 ? -4.629 -20.766 -14.383 1 98.25 71 PRO B CA 1
ATOM 1578 C C . PRO B 1 71 ? -4.594 -19.656 -15.422 1 98.25 71 PRO B C 1
ATOM 1580 O O . PRO B 1 71 ? -4.543 -19.922 -16.625 1 98.25 71 PRO B O 1
ATOM 1583 N N . LEU B 1 72 ? -4.633 -18.438 -14.992 1 98.56 72 LEU B N 1
ATOM 1584 C CA . LEU B 1 72 ? -4.734 -17.312 -15.906 1 98.56 72 LEU B CA 1
ATOM 1585 C C . LEU B 1 72 ? -3.361 -16.703 -16.172 1 98.56 72 LEU B C 1
ATOM 1587 O O . LEU B 1 72 ? -3.217 -15.836 -17.031 1 98.56 72 LEU B O 1
ATOM 1591 N N . LEU B 1 73 ? -2.346 -17.109 -15.406 1 98.75 73 LEU B N 1
ATOM 1592 C CA . LEU B 1 73 ? -1.026 -16.484 -15.484 1 98.75 73 LEU B CA 1
ATOM 1593 C C . LEU B 1 73 ? -0.307 -16.906 -16.766 1 98.75 73 LEU B C 1
ATOM 1595 O O . LEU B 1 73 ? -0.383 -18.062 -17.172 1 98.75 73 LEU B O 1
ATOM 1599 N N . THR B 1 74 ? 0.294 -15.938 -17.391 1 98.62 74 THR B N 1
ATOM 1600 C CA . THR B 1 74 ? 1.183 -16.234 -18.516 1 98.62 74 THR B CA 1
ATOM 1601 C C . THR B 1 74 ? 2.412 -17 -18.031 1 98.62 74 THR B C 1
ATOM 1603 O O . THR B 1 74 ? 2.648 -17.125 -16.828 1 98.62 74 THR B O 1
ATOM 1606 N N . GLU B 1 75 ? 3.205 -17.5 -18.984 1 98.38 75 GLU B N 1
ATOM 1607 C CA . GLU B 1 75 ? 4.43 -18.219 -18.625 1 98.38 75 GLU B CA 1
ATOM 1608 C C . GLU B 1 75 ? 5.387 -17.328 -17.844 1 98.38 75 GLU B C 1
ATOM 1610 O O . GLU B 1 75 ? 6.027 -17.766 -16.891 1 98.38 75 GLU B O 1
ATOM 1615 N N . GLU B 1 76 ? 5.551 -16.094 -18.297 1 98.25 76 GLU B N 1
ATOM 1616 C CA . GLU B 1 76 ? 6.418 -15.133 -17.625 1 98.25 76 GLU B CA 1
ATOM 1617 C C . GLU B 1 76 ? 5.941 -14.867 -16.203 1 98.25 76 GLU B C 1
ATOM 1619 O O . GLU B 1 76 ? 6.75 -14.82 -15.266 1 98.25 76 GLU B O 1
ATOM 1624 N N . GLU B 1 77 ? 4.68 -14.695 -16.031 1 98.75 77 GLU B N 1
ATOM 1625 C CA . GLU B 1 77 ? 4.082 -14.453 -14.719 1 98.75 77 GLU B CA 1
ATOM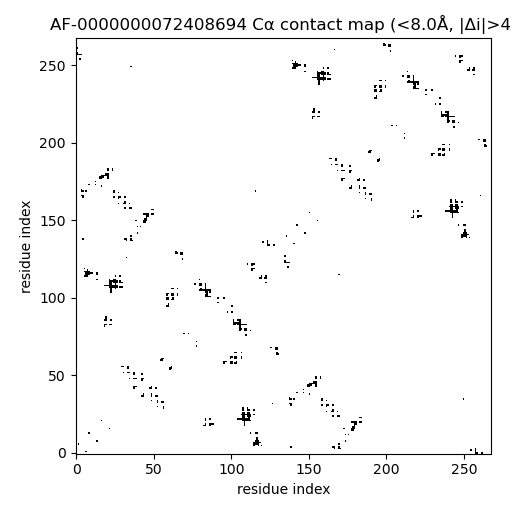 1626 C C . GLU B 1 77 ? 4.254 -15.664 -13.797 1 98.75 77 GLU B C 1
ATOM 1628 O O . GLU B 1 77 ? 4.535 -15.508 -12.609 1 98.75 77 GLU B O 1
ATOM 1633 N N . GLN B 1 78 ? 4.062 -16.828 -14.312 1 98.5 78 GLN B N 1
ATOM 1634 C CA . GLN B 1 78 ? 4.25 -18.062 -13.547 1 98.5 78 GLN B CA 1
ATOM 1635 C C . GLN B 1 78 ? 5.688 -18.188 -13.047 1 98.5 78 GLN B C 1
ATOM 1637 O O . GLN B 1 78 ? 5.922 -18.688 -11.945 1 98.5 78 GLN B O 1
ATOM 1642 N N . ALA B 1 79 ? 6.605 -17.828 -13.914 1 98.12 79 ALA B N 1
ATOM 1643 C CA . ALA B 1 79 ? 8.008 -17.891 -13.523 1 98.12 79 ALA B CA 1
ATOM 1644 C C . ALA B 1 79 ? 8.281 -16.984 -12.32 1 98.12 79 ALA B C 1
ATOM 1646 O O . ALA B 1 79 ? 8.977 -17.375 -11.383 1 98.12 79 ALA B O 1
ATOM 1647 N N . VAL B 1 80 ? 7.75 -15.766 -12.344 1 98.12 80 VAL B N 1
ATOM 1648 C CA . VAL B 1 80 ? 7.914 -14.828 -11.234 1 98.12 80 VAL B CA 1
ATOM 1649 C C . VAL B 1 80 ? 7.254 -15.398 -9.977 1 98.12 80 VAL B C 1
ATOM 1651 O O . VAL B 1 80 ? 7.832 -15.352 -8.891 1 98.12 80 VAL B O 1
ATOM 1654 N N . PHE B 1 81 ? 6.039 -15.922 -10.18 1 98.56 81 PHE B N 1
ATOM 1655 C CA . PHE B 1 81 ? 5.297 -16.516 -9.078 1 98.56 81 PHE B CA 1
ATOM 1656 C C . PHE B 1 81 ? 6.102 -17.641 -8.422 1 98.56 81 PHE B C 1
ATOM 1658 O O . PHE B 1 81 ? 6.246 -17.672 -7.203 1 98.56 81 PHE B O 1
ATOM 1665 N N . ARG B 1 82 ? 6.668 -18.469 -9.18 1 97.12 82 ARG B N 1
ATOM 1666 C CA . ARG B 1 82 ? 7.438 -19.594 -8.68 1 97.12 82 ARG B CA 1
ATOM 1667 C C . ARG B 1 82 ? 8.672 -19.141 -7.922 1 97.12 82 ARG B C 1
ATOM 1669 O O . ARG B 1 82 ? 9.008 -19.688 -6.871 1 97.12 82 ARG B O 1
ATOM 1676 N N . ARG B 1 83 ? 9.305 -18.203 -8.469 1 96.31 83 ARG B N 1
ATOM 1677 C CA . ARG B 1 83 ? 10.492 -17.688 -7.797 1 96.31 83 ARG B CA 1
ATOM 1678 C C . ARG B 1 83 ? 10.125 -17.062 -6.453 1 96.31 83 ARG B C 1
ATOM 1680 O O . ARG B 1 83 ? 10.898 -17.141 -5.496 1 96.31 83 ARG B O 1
ATOM 1687 N N . GLY B 1 84 ? 9 -16.422 -6.422 1 95.75 84 GLY B N 1
ATOM 1688 C CA . GLY B 1 84 ? 8.539 -15.805 -5.191 1 95.75 84 GLY B CA 1
ATOM 1689 C C . GLY B 1 84 ? 8.242 -16.812 -4.09 1 95.75 84 GLY B C 1
ATOM 1690 O O . GLY B 1 84 ? 8.383 -16.5 -2.906 1 95.75 84 GLY B O 1
ATOM 1691 N N . ARG B 1 85 ? 7.883 -17.969 -4.453 1 94.12 85 ARG B N 1
ATOM 1692 C CA . ARG B 1 85 ? 7.559 -19.016 -3.494 1 94.12 85 ARG B CA 1
ATOM 1693 C C . ARG B 1 85 ? 8.781 -19.391 -2.666 1 94.12 85 ARG B C 1
ATOM 1695 O O . ARG B 1 85 ? 8.648 -19.844 -1.525 1 94.12 85 ARG B O 1
ATOM 1702 N N . ASN B 1 86 ? 9.922 -19.172 -3.207 1 89.25 86 ASN B N 1
ATOM 1703 C CA . ASN B 1 86 ? 11.156 -19.609 -2.562 1 89.25 86 ASN B CA 1
ATOM 1704 C C . ASN B 1 86 ? 11.875 -18.438 -1.894 1 89.25 86 ASN B C 1
ATOM 1706 O O . ASN B 1 86 ? 13.023 -18.578 -1.459 1 89.25 86 ASN B O 1
ATOM 1710 N N . ALA B 1 87 ? 11.18 -17.344 -1.927 1 86.38 87 ALA B N 1
ATOM 1711 C CA . ALA B 1 87 ? 11.789 -16.203 -1.271 1 86.38 87 ALA B CA 1
ATOM 1712 C C . ALA B 1 87 ? 11.938 -16.438 0.229 1 86.38 87 ALA B C 1
ATOM 1714 O O . ALA B 1 87 ? 11.031 -16.969 0.869 1 86.38 87 ALA B O 1
ATOM 1715 N N . ASN B 1 88 ? 13.023 -16.375 0.809 1 72.94 88 ASN B N 1
ATOM 1716 C CA . ASN B 1 88 ? 13.266 -16.594 2.229 1 72.94 88 ASN B CA 1
ATOM 1717 C C . ASN B 1 88 ? 12.766 -15.43 3.08 1 72.94 88 ASN B C 1
ATOM 1719 O O . ASN B 1 88 ? 13.367 -14.352 3.066 1 72.94 88 ASN B O 1
ATOM 1723 N N . VAL B 1 89 ? 11.461 -15.641 3.467 1 65.62 89 VAL B N 1
ATOM 1724 C CA . VAL B 1 89 ? 10.906 -14.625 4.352 1 65.62 89 VAL B CA 1
ATOM 1725 C C . VAL B 1 89 ? 11.164 -15.008 5.809 1 65.62 89 VAL B C 1
ATOM 1727 O O . VAL B 1 89 ? 11.172 -16.188 6.152 1 65.62 89 VAL B O 1
ATOM 1730 N N . HIS B 1 90 ? 11.914 -14.312 6.555 1 58.22 90 HIS B N 1
ATOM 1731 C CA . HIS B 1 90 ? 12.5 -14.578 7.863 1 58.22 90 HIS B CA 1
ATOM 1732 C C . HIS B 1 90 ? 11.43 -14.992 8.867 1 58.22 90 HIS B C 1
ATOM 1734 O O . HIS B 1 90 ? 11.688 -15.797 9.766 1 58.22 90 HIS B O 1
ATOM 1740 N N . SER B 1 91 ? 10.328 -14.383 8.883 1 59.25 91 SER B N 1
ATOM 1741 C CA . SER B 1 91 ? 9.406 -14.695 9.977 1 59.25 91 SER B CA 1
ATOM 1742 C C . SER B 1 91 ? 8.086 -15.234 9.445 1 59.25 91 SER B C 1
ATOM 1744 O O . SER B 1 91 ? 7.523 -14.695 8.492 1 59.25 91 SER B O 1
ATOM 1746 N N . ILE B 1 92 ? 7.914 -16.531 9.766 1 62.91 92 ILE B N 1
ATOM 1747 C CA . ILE B 1 92 ? 6.621 -17.109 9.43 1 62.91 92 ILE B CA 1
ATOM 1748 C C . ILE B 1 92 ? 5.645 -16.906 10.578 1 62.91 92 ILE B C 1
ATOM 1750 O O . ILE B 1 92 ? 5.926 -17.297 11.719 1 62.91 92 ILE B O 1
ATOM 1754 N N . PRO B 1 93 ? 4.551 -16.25 10.242 1 63.72 93 PRO B N 1
ATOM 1755 C CA . PRO B 1 93 ? 3.559 -16.078 11.305 1 63.72 93 PRO B CA 1
ATOM 1756 C C . PRO B 1 93 ? 3.004 -17.406 11.828 1 63.72 93 PRO B C 1
ATOM 1758 O O . PRO B 1 93 ? 2.963 -18.391 11.086 1 63.72 93 PRO B O 1
ATOM 1761 N N . ALA B 1 94 ? 2.514 -17.281 12.992 1 62.38 94 ALA B N 1
ATOM 1762 C CA . ALA B 1 94 ? 2.107 -18.422 13.812 1 62.38 94 ALA B CA 1
ATOM 1763 C C . ALA B 1 94 ? 0.922 -19.156 13.188 1 62.38 94 ALA B C 1
ATOM 1765 O O . ALA B 1 94 ? 0.73 -20.344 13.414 1 62.38 94 ALA B O 1
ATOM 1766 N N . HIS B 1 95 ? 0.177 -18.469 12.375 1 76.44 95 HIS B N 1
ATOM 1767 C CA . HIS B 1 95 ? -1.104 -19.078 12.047 1 76.44 95 HIS B CA 1
ATOM 1768 C C . HIS B 1 95 ? -1.134 -19.547 10.594 1 76.44 95 HIS B C 1
ATOM 1770 O O . HIS B 1 95 ? -2.203 -19.828 10.047 1 76.44 95 HIS B O 1
ATOM 1776 N N . ALA B 1 96 ? -0.12 -19.609 9.852 1 79.88 96 ALA B N 1
ATOM 1777 C CA . ALA B 1 96 ? -0.089 -20.078 8.461 1 79.88 96 ALA B CA 1
ATOM 1778 C C . ALA B 1 96 ? 0.92 -21.203 8.289 1 79.88 96 ALA B C 1
ATOM 1780 O O . ALA B 1 96 ? 1.957 -21.234 8.953 1 79.88 96 ALA B O 1
ATOM 1781 N N . SER B 1 97 ? 0.448 -22.156 7.449 1 89.5 97 SER B N 1
ATOM 1782 C CA . SER B 1 97 ? 1.409 -23.203 7.094 1 89.5 97 SER B CA 1
ATOM 1783 C C . SER B 1 97 ? 2.527 -22.641 6.219 1 89.5 97 SER B C 1
ATOM 1785 O O . SER B 1 97 ? 2.377 -21.578 5.617 1 89.5 97 SER B O 1
ATOM 1787 N N . ARG B 1 98 ? 3.539 -23.312 6.145 1 90.69 98 ARG B N 1
ATOM 1788 C CA . ARG B 1 98 ? 4.656 -22.938 5.285 1 90.69 98 ARG B CA 1
ATOM 1789 C C . ARG B 1 98 ? 4.199 -22.781 3.838 1 90.69 98 ARG B C 1
ATOM 1791 O O . ARG B 1 98 ? 4.594 -21.828 3.156 1 90.69 98 ARG B O 1
ATOM 1798 N N . ALA B 1 99 ? 3.402 -23.766 3.424 1 92.38 99 ALA B N 1
ATOM 1799 C CA . ALA B 1 99 ? 2.912 -23.75 2.049 1 92.38 99 ALA B CA 1
ATOM 1800 C C . ALA B 1 99 ? 2.074 -22.5 1.776 1 92.38 99 ALA B C 1
ATOM 1802 O O . ALA B 1 99 ? 2.189 -21.891 0.712 1 92.38 99 ALA B O 1
ATOM 1803 N N . GLN B 1 100 ? 1.214 -22.141 2.676 1 94.5 100 GLN B N 1
ATOM 1804 C CA . GLN B 1 100 ? 0.384 -20.938 2.541 1 94.5 100 GLN B CA 1
ATOM 1805 C C . GLN B 1 100 ? 1.237 -19.688 2.51 1 94.5 100 GLN B C 1
ATOM 1807 O O . GLN B 1 100 ? 0.98 -18.766 1.718 1 94.5 100 GLN B O 1
ATOM 1812 N N . TYR B 1 101 ? 2.191 -19.672 3.324 1 94.5 101 TYR B N 1
ATOM 1813 C CA . TYR B 1 101 ? 3.08 -18.516 3.371 1 94.5 101 TYR B CA 1
ATOM 1814 C C . TYR B 1 101 ? 3.852 -18.375 2.066 1 94.5 101 TYR B C 1
ATOM 1816 O O . TYR B 1 101 ? 4.004 -17.266 1.551 1 94.5 101 TYR B O 1
ATOM 1824 N N . GLN B 1 102 ? 4.332 -19.484 1.586 1 95.38 102 GLN B N 1
ATOM 1825 C CA . GLN B 1 102 ? 5.066 -19.469 0.325 1 95.38 102 GLN B CA 1
ATOM 1826 C C . GLN B 1 102 ? 4.184 -19 -0.824 1 95.38 102 GLN B C 1
ATOM 1828 O O . GLN B 1 102 ? 4.629 -18.234 -1.683 1 95.38 102 GLN B O 1
ATOM 1833 N N . GLN B 1 103 ? 2.953 -19.438 -0.845 1 96.5 103 GLN B N 1
ATOM 1834 C CA . GLN B 1 103 ? 2.021 -19.031 -1.893 1 96.5 103 GLN B CA 1
ATOM 1835 C C . GLN B 1 103 ? 1.69 -17.547 -1.789 1 96.5 103 GLN B C 1
ATOM 1837 O O . GLN B 1 103 ? 1.602 -16.844 -2.805 1 96.5 103 GLN B O 1
ATOM 1842 N N . ALA B 1 104 ? 1.437 -17.109 -0.582 1 97.38 104 ALA B N 1
ATOM 1843 C CA . ALA B 1 104 ? 1.185 -15.688 -0.358 1 97.38 104 ALA B CA 1
ATOM 1844 C C . ALA B 1 104 ? 2.361 -14.844 -0.832 1 97.38 104 ALA B C 1
ATOM 1846 O O . ALA B 1 104 ? 2.176 -13.844 -1.533 1 97.38 104 ALA B O 1
ATOM 1847 N N . THR B 1 105 ? 3.559 -15.273 -0.492 1 96.69 105 THR B N 1
ATOM 1848 C CA . THR B 1 105 ? 4.777 -14.578 -0.892 1 96.69 105 THR B CA 1
ATOM 1849 C C . THR B 1 105 ? 4.918 -14.562 -2.41 1 96.69 105 THR B C 1
ATOM 1851 O O . THR B 1 105 ? 5.336 -13.562 -2.994 1 96.69 105 THR B O 1
ATOM 1854 N N . ALA B 1 106 ? 4.594 -15.672 -3.002 1 98.25 106 ALA B N 1
ATOM 1855 C CA . ALA B 1 106 ? 4.625 -15.773 -4.461 1 98.25 106 ALA B CA 1
ATOM 1856 C C . ALA B 1 106 ? 3.678 -14.758 -5.098 1 98.25 106 ALA B C 1
ATOM 1858 O O . ALA B 1 106 ? 4.039 -14.086 -6.062 1 98.25 106 ALA B O 1
ATOM 1859 N N . LEU B 1 107 ? 2.457 -14.656 -4.543 1 98.69 107 LEU B N 1
ATOM 1860 C CA . LEU B 1 107 ? 1.488 -13.68 -5.027 1 98.69 107 LEU B CA 1
ATOM 1861 C C . LEU B 1 107 ? 2.025 -12.258 -4.883 1 98.69 107 LEU B C 1
ATOM 1863 O O . LEU B 1 107 ? 1.931 -11.453 -5.816 1 98.69 107 LEU B O 1
ATOM 1867 N N . GLU B 1 108 ? 2.568 -11.992 -3.771 1 98.25 108 GLU B N 1
ATOM 1868 C CA . GLU B 1 108 ? 3.129 -10.664 -3.523 1 98.25 108 GLU B CA 1
ATOM 1869 C C . GLU B 1 108 ? 4.238 -10.344 -4.52 1 98.25 108 GLU B C 1
ATOM 1871 O O . GLU B 1 108 ? 4.273 -9.242 -5.082 1 98.25 108 GLU B O 1
ATOM 1876 N N . ALA B 1 109 ? 5.102 -11.289 -4.715 1 98 109 ALA B N 1
ATOM 1877 C CA . ALA B 1 109 ? 6.199 -11.078 -5.652 1 98 109 ALA B CA 1
ATOM 1878 C C . ALA B 1 109 ? 5.676 -10.781 -7.055 1 98 109 ALA B C 1
ATOM 1880 O O . ALA B 1 109 ? 6.184 -9.891 -7.738 1 98 109 ALA B O 1
ATOM 1881 N N . LEU B 1 110 ? 4.672 -11.508 -7.469 1 98.81 110 LEU B N 1
ATOM 1882 C CA . LEU B 1 110 ? 4.074 -11.289 -8.781 1 98.81 110 LEU B CA 1
ATOM 1883 C C . LEU B 1 110 ? 3.484 -9.891 -8.883 1 98.81 110 LEU B C 1
ATOM 1885 O O . LEU B 1 110 ? 3.736 -9.18 -9.859 1 98.81 110 LEU B O 1
ATOM 1889 N N . LEU B 1 111 ? 2.719 -9.492 -7.887 1 98.75 111 LEU B N 1
ATOM 1890 C CA . LEU B 1 111 ? 2.082 -8.18 -7.906 1 98.75 111 LEU B CA 1
ATOM 1891 C C . 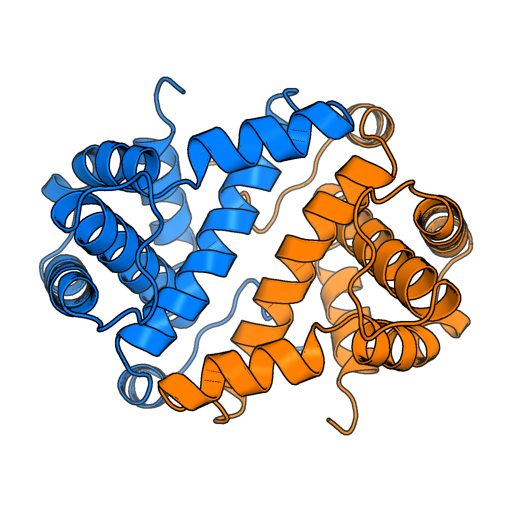LEU B 1 111 ? 3.127 -7.066 -7.887 1 98.75 111 LEU B C 1
ATOM 1893 O O . LEU B 1 111 ? 2.961 -6.039 -8.555 1 98.75 111 LEU B O 1
ATOM 1897 N N . GLY B 1 112 ? 4.191 -7.285 -7.09 1 98.06 112 GLY B N 1
ATOM 1898 C CA . GLY B 1 112 ? 5.277 -6.32 -7.086 1 98.06 112 GLY B CA 1
ATOM 1899 C C . GLY B 1 112 ? 5.941 -6.168 -8.438 1 98.06 112 GLY B C 1
ATOM 1900 O O . GLY B 1 112 ? 6.195 -5.047 -8.891 1 98.06 112 GLY B O 1
ATOM 1901 N N . TRP B 1 113 ? 6.16 -7.285 -9.055 1 98.31 113 TRP B N 1
ATOM 1902 C CA . TRP B 1 113 ? 6.781 -7.297 -10.375 1 98.31 113 TRP B CA 1
ATOM 1903 C C . TRP B 1 113 ? 5.887 -6.605 -11.398 1 98.31 113 TRP B C 1
ATOM 1905 O O . TRP B 1 113 ? 6.355 -5.781 -12.188 1 98.31 113 TRP B O 1
ATOM 1915 N N . LEU B 1 114 ? 4.637 -6.926 -11.43 1 98.69 114 LEU B N 1
ATOM 1916 C CA . LEU B 1 114 ? 3.701 -6.316 -12.367 1 98.69 114 LEU B CA 1
ATOM 1917 C C . LEU B 1 114 ? 3.615 -4.809 -12.148 1 98.69 114 LEU B C 1
ATOM 1919 O O . LEU B 1 114 ? 3.666 -4.035 -13.109 1 98.69 114 LEU B O 1
ATOM 1923 N N . HIS B 1 115 ? 3.516 -4.414 -10.891 1 98.25 115 HIS B N 1
ATOM 1924 C CA . HIS B 1 115 ? 3.41 -2.998 -10.562 1 98.25 115 HIS B CA 1
ATOM 1925 C C . HIS B 1 115 ? 4.621 -2.221 -11.07 1 98.25 115 HIS B C 1
ATOM 1927 O O . HIS B 1 115 ? 4.473 -1.216 -11.766 1 98.25 115 HIS B O 1
ATOM 1933 N N . LEU B 1 116 ? 5.781 -2.695 -10.766 1 97.5 116 LEU B N 1
ATOM 1934 C CA . LEU B 1 116 ? 7.008 -1.997 -11.133 1 97.5 116 LEU B CA 1
ATOM 1935 C C . LEU B 1 116 ? 7.211 -2.02 -12.648 1 97.5 116 LEU B C 1
ATOM 1937 O O . LEU B 1 116 ? 7.832 -1.113 -13.211 1 97.5 116 LEU B O 1
ATOM 1941 N N . SER B 1 117 ? 6.645 -3.045 -13.289 1 98 117 SER B N 1
ATOM 1942 C CA . SER B 1 117 ? 6.75 -3.184 -14.742 1 98 117 SER B CA 1
ATOM 1943 C C . SER B 1 117 ? 5.75 -2.283 -15.453 1 98 117 SER B C 1
ATOM 1945 O O . SER B 1 117 ? 5.699 -2.256 -16.688 1 98 117 SER B O 1
ATOM 1947 N N . GLY B 1 118 ? 4.895 -1.581 -14.688 1 97.25 118 GLY B N 1
ATOM 1948 C CA . GLY B 1 118 ? 3.904 -0.692 -15.273 1 97.25 118 GLY B CA 1
ATOM 1949 C C . GLY B 1 118 ? 2.674 -1.421 -15.781 1 97.25 118 GLY B C 1
ATOM 1950 O O . GLY B 1 118 ? 1.873 -0.854 -16.531 1 97.25 118 GLY B O 1
ATOM 1951 N N . ARG B 1 119 ? 2.58 -2.637 -15.43 1 97.38 119 ARG B N 1
ATOM 1952 C CA . ARG B 1 119 ? 1.439 -3.441 -15.859 1 97.38 119 ARG B CA 1
ATOM 1953 C C . ARG B 1 119 ? 0.301 -3.361 -14.844 1 97.38 119 ARG B C 1
ATOM 1955 O O . ARG B 1 119 ? -0.195 -4.387 -14.375 1 97.38 119 ARG B O 1
ATOM 1962 N N . HIS B 1 120 ? -0.138 -2.17 -14.578 1 97.25 120 HIS B N 1
ATOM 1963 C CA . HIS B 1 120 ? -1.13 -1.89 -13.547 1 97.25 120 HIS B CA 1
ATOM 1964 C C . HIS B 1 120 ? -2.492 -2.465 -13.922 1 97.25 120 HIS B C 1
ATOM 1966 O O . HIS B 1 120 ? -3.227 -2.947 -13.055 1 97.25 120 HIS B O 1
ATOM 1972 N N . ASP B 1 121 ? -2.801 -2.393 -15.258 1 97.12 121 ASP B N 1
ATOM 1973 C CA . ASP B 1 121 ? -4.055 -2.994 -15.703 1 97.12 121 ASP B CA 1
ATOM 1974 C C . ASP B 1 121 ? -4.086 -4.488 -15.391 1 97.12 121 ASP B C 1
ATOM 1976 O O . ASP B 1 121 ? -5.133 -5.027 -15.031 1 97.12 121 ASP B O 1
ATOM 1980 N N . ARG B 1 122 ? -2.934 -5.168 -15.633 1 98.25 122 ARG B N 1
ATOM 1981 C CA . ARG B 1 122 ? -2.832 -6.598 -15.352 1 98.25 122 ARG B CA 1
ATOM 1982 C C . ARG B 1 122 ? -3 -6.879 -13.867 1 98.25 122 ARG B C 1
ATOM 1984 O O . ARG B 1 122 ? -3.639 -7.859 -13.477 1 98.25 122 ARG B O 1
ATOM 1991 N N . VAL B 1 123 ? -2.447 -6.039 -12.984 1 98.44 123 VAL B N 1
ATOM 1992 C CA . VAL B 1 123 ? -2.637 -6.141 -11.539 1 98.44 123 VAL B CA 1
ATOM 1993 C C . VAL B 1 123 ? -4.125 -6.09 -11.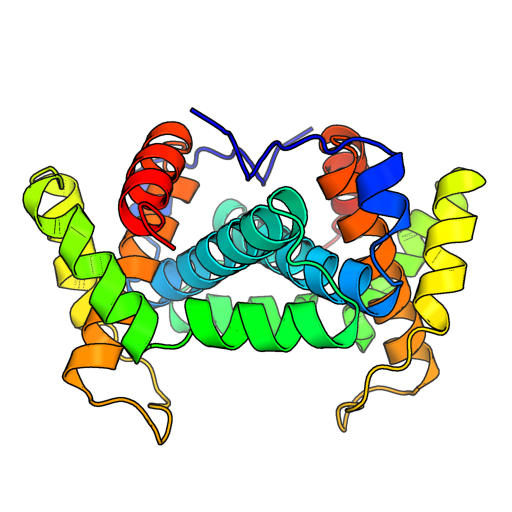203 1 98.44 123 VAL B C 1
ATOM 1995 O O . VAL B 1 123 ? -4.637 -6.93 -10.461 1 98.44 123 VAL B O 1
ATOM 1998 N N . GLU B 1 124 ? -4.82 -5.102 -11.789 1 97.69 124 GLU B N 1
ATOM 1999 C CA . GLU B 1 124 ? -6.242 -4.918 -11.523 1 97.69 124 GLU B CA 1
ATOM 2000 C C . GLU B 1 124 ? -7.055 -6.113 -12.008 1 97.69 124 GLU B C 1
ATOM 2002 O O . GLU B 1 124 ? -8.016 -6.523 -11.352 1 97.69 124 GLU B O 1
ATOM 2007 N N . GLN B 1 125 ? -6.672 -6.594 -13.141 1 98.12 125 GLN B N 1
ATOM 2008 C CA . GLN B 1 125 ? -7.367 -7.75 -13.695 1 98.12 125 GLN B CA 1
ATOM 2009 C C . GLN B 1 125 ? -7.262 -8.953 -12.766 1 98.12 125 GLN B C 1
ATOM 2011 O O . GLN B 1 125 ? -8.266 -9.617 -12.484 1 98.12 125 GLN B O 1
ATOM 2016 N N . LEU B 1 126 ? -6.051 -9.273 -12.328 1 98.62 126 LEU B N 1
ATOM 2017 C CA . LEU B 1 126 ? -5.84 -10.406 -11.438 1 98.62 126 LEU B CA 1
ATOM 2018 C C . LEU B 1 126 ? -6.543 -10.195 -10.102 1 98.62 126 LEU B C 1
ATOM 2020 O O . LEU B 1 126 ? -7.176 -11.117 -9.578 1 98.62 126 LEU B O 1
ATOM 2024 N N . PHE B 1 127 ? -6.461 -8.992 -9.523 1 98.5 127 PHE B N 1
ATOM 2025 C CA . PHE B 1 127 ? -7.102 -8.672 -8.258 1 98.5 127 PHE B CA 1
ATOM 2026 C C . PHE B 1 127 ? -8.617 -8.836 -8.359 1 98.5 127 PHE B C 1
ATOM 2028 O O . PHE B 1 127 ? -9.258 -9.344 -7.438 1 98.5 127 PHE B O 1
ATOM 2035 N N . ALA B 1 128 ? -9.203 -8.383 -9.508 1 97.62 128 ALA B N 1
ATOM 2036 C CA . ALA B 1 128 ? -10.641 -8.516 -9.727 1 97.62 128 ALA B CA 1
ATOM 2037 C C . ALA B 1 128 ? -11.07 -9.977 -9.688 1 97.62 128 ALA B C 1
ATOM 2039 O O . ALA B 1 128 ? -12.117 -10.305 -9.109 1 97.62 128 ALA B O 1
ATOM 2040 N N . VAL B 1 129 ? -10.289 -10.812 -10.336 1 98.19 129 VAL B N 1
ATOM 2041 C CA . VAL B 1 129 ? -10.594 -12.242 -10.336 1 98.19 129 VAL B CA 1
ATOM 2042 C C . VAL B 1 129 ? -10.516 -12.789 -8.914 1 98.19 129 VAL B C 1
ATOM 2044 O O . VAL B 1 129 ? -11.375 -13.562 -8.484 1 98.19 129 VAL B O 1
ATOM 2047 N N . MET B 1 130 ? -9.445 -12.422 -8.141 1 98.31 130 MET B N 1
ATOM 2048 C CA . MET B 1 130 ? -9.258 -12.867 -6.762 1 98.31 130 MET B CA 1
ATOM 2049 C C . MET B 1 130 ? -10.453 -12.484 -5.895 1 98.31 130 MET B C 1
ATOM 2051 O O . MET B 1 130 ? -10.875 -13.258 -5.035 1 98.31 130 MET B O 1
ATOM 2055 N N . MET B 1 131 ? -11.008 -11.281 -6.168 1 97.19 131 MET B N 1
ATOM 2056 C CA . MET B 1 131 ? -12.016 -10.727 -5.273 1 97.19 131 MET B CA 1
ATOM 2057 C C . MET B 1 131 ? -13.414 -11.164 -5.688 1 97.19 131 MET B C 1
ATOM 2059 O O . MET B 1 131 ? -14.391 -10.867 -5 1 97.19 131 MET B O 1
ATOM 2063 N N . GLU B 1 132 ? -13.484 -11.852 -6.836 1 94.5 132 GLU B N 1
ATOM 2064 C CA . GLU B 1 132 ? -14.789 -12.344 -7.246 1 94.5 132 GLU B CA 1
ATOM 2065 C C . GLU B 1 132 ? -15.422 -13.211 -6.16 1 94.5 132 GLU B C 1
ATOM 2067 O O . GLU B 1 132 ? -14.82 -14.18 -5.703 1 94.5 132 GLU B O 1
ATOM 2072 N N . GLY B 1 133 ? -16.547 -12.812 -5.633 1 89.12 133 GLY B N 1
ATOM 2073 C CA . GLY B 1 133 ? -17.266 -13.586 -4.637 1 89.12 133 GLY B CA 1
ATOM 2074 C C . GLY B 1 133 ? -16.969 -13.156 -3.213 1 89.12 133 GLY B C 1
ATOM 2075 O O . GLY B 1 133 ? -17.5 -13.727 -2.26 1 89.12 133 GLY B O 1
ATOM 2076 N N . GLU B 1 134 ? -16.031 -12.297 -3.047 1 89.94 134 GLU B N 1
ATOM 2077 C CA . GLU B 1 134 ? -15.695 -11.797 -1.717 1 89.94 134 GLU B CA 1
ATOM 2078 C C . GLU B 1 134 ? -16.594 -10.625 -1.33 1 89.94 134 GLU B C 1
ATOM 2080 O O . GLU B 1 134 ? -17.078 -9.898 -2.197 1 89.94 134 GLU B O 1
#

Nearest PDB structures (foldseek):
  2gsl-assembly3_E  TM=9.201E-01  e=1.574E-06  Fusobacterium nucleatum subsp. nucleatum ATCC 25586
  2gsl-assembly3_F  TM=9.259E-01  e=2.991E-06  Fusobacterium nucleatum subsp. nucleatum ATCC 25586
  2gsl-assembly2_C  TM=9.083E-01  e=2.847E-06  Fusobacterium nucleatum subsp. nucleatum ATCC 25586
  2gsl-assembly2_D  TM=8.834E-01  e=2.455E-06  Fusobacterium nucleatum subsp. nucleatum ATCC 25586
  2gsl-assembly1_B  TM=9.044E-01  e=6.926E-06  Fusobacterium nucleatum subsp. nucleatum ATCC 25586

Organism: NCBI:txid2714355

Foldseek 3Di:
DDDLQQAADDPVVLVPAALQRLLVQLLVVLLVVQLVVCVVVPQDDVVSSVVSSCVCLPLQNLLVLLVQCQVVDDPVLVVQLVRQLPPDDPDDDPPDDNNSNSNSSSSSSSNSSCRRNSVVVVSVVSVCRSPVPD/DDDLQQAADDPVVLVPAALQRLLVQLLVVLLVVQLVVCVVVPQDDVVSSVVSSCVCLPLQNLLVLLVQCQVVDDPVLVVQLVRQLPPDDPDDDPPDDNNSNSNSSSSSSSNSSCRRNSVVVVSVVSVCRSPVPD

Sequence (268 aa):
MTDYLHIQLPPDQIRGISSIGLAHMGDAVYELLVRTWLCAHGKATGKGLHRATVALVCAPKQAELAQRILPLLTEEEQAVFRRGRNANVHSIPAHASRAQYQQATALEALLGWLHLSGRHDRVEQLFAVMMEGEMTDYLHIQLPPDQIRGISSIGLAHMGDAVYELLVRTWLCAHGKATGKGLHRATVALVCAPKQAELAQRILPLLTEEEQAVFRRGRNANVHSIPAHASRAQYQQATALEALLGWLHLSGRHDRVEQLFAVMMEGE

Solvent-accessible surface area (backbone atoms only — not comparable to full-atom values): 13681 Å² total; per-residue (Å²): 132,77,50,57,91,72,30,65,54,57,68,72,65,56,70,59,40,34,45,49,31,24,19,57,45,5,46,30,51,50,48,32,41,50,46,40,49,36,48,75,68,68,52,41,37,36,74,48,29,60,55,56,38,50,63,58,64,34,39,55,43,31,25,57,34,44,59,70,41,57,87,72,50,49,73,71,51,46,52,43,25,54,50,9,38,69,35,81,70,88,75,77,61,90,88,44,55,70,69,28,42,24,43,23,32,7,46,17,14,34,46,18,48,32,42,46,58,44,36,51,67,58,49,39,52,49,51,52,59,44,46,60,91,109,133,77,51,58,89,72,31,64,54,57,68,72,65,55,70,59,39,34,45,50,30,25,20,57,45,5,44,30,52,51,49,33,41,50,45,40,48,35,48,74,70,67,51,40,39,36,76,47,29,59,56,56,39,50,63,57,65,34,38,55,43,31,24,57,34,45,59,69,41,57,87,74,49,51,73,72,51,46,53,44,25,55,51,10,37,67,34,82,70,89,75,76,61,90,86,42,54,69,68,28,42,23,41,22,33,8,48,17,14,34,45,18,46,31,41,45,59,44,35,50,68,59,48,40,54,49,51,50,58,43,44,60,91,109

Radius of gyration: 17.53 Å; Cα contacts (8 Å, |Δi|>4): 433; chains: 2; bounding box: 39×49×40 Å

InterPro domains:
  IPR000999 Ribonuclease III domain [PF00636] (22-118)
  IPR008226 Mini-ribonuclease 3 family [MF_01468] (11-132)
  IPR008226 Mini-ribonuclease 3 family [PIRSF005520] (13-132)
  IPR036389 Ribonuclease III, endonuclease domain superfamily [G3DSA:1.10.1520.10] (10-134)
  IPR036389 Ribonuclease III, endonuclease domain superfamily [SSF69065] (17-131)

pLDDT: mean 92.55, std 9.63, range [57.91, 98.81]